Protein AF-A0A931E3X4-F1 (afdb_monomer_lite)

Foldseek 3Di:
DPPVVVVVVVVVVVVVVVVVVVVVVVVVVVVVVVVVVVVVVVVVVVVVVVVVVLVVVLVVLVVVLVVLLVVLVVQCPDPDLVSVLVSLVSLFQSLLCLQPDPRDDPVVNVVSNLVSLVVLLVSQQVLLVCPPPPVCVVSSLVSNVSSLCSLQCQLAPVNDDNRGRHCLAPERANDLHENSYEAEAPCGEGLYAYEHANYEYPYEYEHELYHEAEYEAQRYEYPDEYEAYDAPHEAEYEYAADHQYDPAYDHENYEYEYADAHEAEDDPDPPGHPLHYAHYNYFYWYQFWPDDPPDPQDDPDRGGVCSSVVHDPDPPDRTDGHHHHYHYPVPPPDDPDDGRDHDPD

pLDDT: mean 82.3, std 17.49, range [30.61, 98.69]

Radius of gyration: 34.98 Å; chains: 1; bounding box: 59×52×139 Å

Sequence (345 aa):
MALCATIAGAGFAFSTWQQRSHDNAVREQDKLRQEQAESRAREDREKQRDLDETRRLEQIERDEYWKRREQIYQLLGSENPGLRLGAVALLAELADSAAHSTHLNETEKQHLQRHIIDTLCLQVRHEGQAANASKNSNEHSKIQQLIIETILERANVNKMNNFLANWSHHKIDLSDSNIITSVYISDFTTLSLINFNGSHFFKPVTIHRSTIYRLLWQTATFDSFLTVGDFEHPTKFGTDGFPHRIDRANIHNTTIITSRAYAIYRSPSTNTAMSGLELKSCIFLEEDCKCPTSCYCKCKGDTCLCNIHLECKCEKQCFTYGEIDIEDDTSSPSSTKQNPTLDIL

Structure (mmCIF, N/CA/C/O backbone):
data_AF-A0A931E3X4-F1
#
_entry.id   AF-A0A931E3X4-F1
#
loop_
_atom_site.group_PDB
_atom_site.id
_atom_site.type_symbol
_atom_site.label_atom_id
_atom_site.label_alt_id
_atom_site.label_comp_id
_atom_site.label_asym_id
_atom_site.label_entity_id
_atom_site.label_seq_id
_atom_site.pdbx_PDB_ins_code
_atom_site.Cartn_x
_atom_site.Cartn_y
_atom_site.Cartn_z
_atom_site.occupancy
_atom_site.B_iso_or_equiv
_atom_site.auth_seq_id
_atom_site.auth_comp_id
_atom_site.auth_asym_id
_atom_site.auth_atom_id
_atom_site.pdbx_PDB_model_num
ATOM 1 N N . MET A 1 1 ? -27.133 -35.834 99.735 1.00 48.41 1 MET A N 1
ATOM 2 C CA . MET A 1 1 ? -27.899 -35.651 98.479 1.00 48.41 1 MET A CA 1
ATOM 3 C C . MET A 1 1 ? -27.994 -34.199 97.986 1.00 48.41 1 MET A C 1
ATOM 5 O O . MET A 1 1 ? -28.485 -34.006 96.887 1.00 48.41 1 MET A O 1
ATOM 9 N N . ALA A 1 2 ? -27.494 -33.182 98.707 1.00 48.94 2 ALA A N 1
ATOM 10 C CA . ALA A 1 2 ? -27.605 -31.780 98.267 1.00 48.94 2 ALA A CA 1
ATOM 11 C C . ALA A 1 2 ? -26.403 -31.248 97.450 1.00 48.94 2 ALA A C 1
ATOM 13 O O . ALA A 1 2 ? -26.571 -30.312 96.682 1.00 48.94 2 ALA A O 1
ATOM 14 N N . LEU A 1 3 ? -25.210 -31.854 97.556 1.00 40.44 3 LEU A N 1
ATOM 15 C CA . LEU A 1 3 ? -24.002 -31.380 96.851 1.00 40.44 3 LEU A CA 1
ATOM 16 C C . LEU A 1 3 ? -23.952 -31.770 95.358 1.00 40.44 3 LEU A C 1
ATOM 18 O O . LEU A 1 3 ? -23.343 -31.073 94.553 1.00 40.44 3 LEU A O 1
ATOM 22 N N . CYS A 1 4 ? -24.600 -32.874 94.970 1.00 44.66 4 CYS A N 1
ATOM 23 C CA . CYS A 1 4 ? -24.577 -33.371 93.588 1.00 44.66 4 CYS A CA 1
ATOM 24 C C . CYS A 1 4 ? -25.528 -32.601 92.654 1.00 44.66 4 CYS A C 1
ATOM 26 O O . CYS A 1 4 ? -25.293 -32.557 91.450 1.00 44.66 4 CYS A O 1
ATOM 28 N N . ALA A 1 5 ? -26.571 -31.964 93.195 1.00 47.72 5 ALA A N 1
ATOM 29 C CA . ALA A 1 5 ? -27.539 -31.200 92.406 1.00 47.72 5 ALA A CA 1
ATOM 30 C C . ALA A 1 5 ? -26.977 -29.841 91.940 1.00 47.72 5 ALA A C 1
ATOM 32 O O . ALA A 1 5 ? -27.271 -29.391 90.834 1.00 47.72 5 ALA A O 1
ATOM 33 N N . THR A 1 6 ? -26.111 -29.213 92.738 1.00 48.09 6 THR A N 1
ATOM 34 C CA . THR A 1 6 ? -25.492 -27.913 92.428 1.00 48.09 6 THR A CA 1
ATOM 35 C C . THR A 1 6 ? -24.357 -28.025 91.407 1.00 48.09 6 THR A C 1
ATOM 37 O O . THR A 1 6 ? -24.224 -27.161 90.544 1.00 48.09 6 THR A O 1
ATOM 40 N N . ILE A 1 7 ? -23.576 -29.113 91.448 1.00 49.97 7 ILE A N 1
ATOM 41 C CA . ILE A 1 7 ? -22.508 -29.384 90.465 1.00 49.97 7 ILE A CA 1
ATOM 42 C C . ILE A 1 7 ? -23.110 -29.715 89.088 1.00 49.97 7 ILE A C 1
ATOM 44 O O . ILE A 1 7 ? -22.603 -29.254 88.066 1.00 49.97 7 ILE A O 1
ATOM 48 N N . ALA A 1 8 ? -24.240 -30.431 89.052 1.00 51.41 8 ALA A N 1
ATOM 49 C CA . ALA A 1 8 ? -24.965 -30.701 87.813 1.00 51.41 8 ALA A CA 1
ATOM 50 C C . ALA A 1 8 ? -25.538 -29.415 87.181 1.00 51.41 8 ALA A C 1
ATOM 52 O O . ALA A 1 8 ? -25.362 -29.193 85.985 1.00 51.41 8 ALA A O 1
ATOM 53 N N . GLY A 1 9 ? -26.150 -28.523 87.974 1.00 48.12 9 GLY A N 1
ATOM 54 C CA . GLY A 1 9 ? -26.711 -27.253 87.483 1.00 48.12 9 GLY A CA 1
ATOM 55 C C . GLY A 1 9 ? -25.676 -26.292 86.876 1.00 48.12 9 GLY A C 1
ATOM 56 O O . GLY A 1 9 ? -25.951 -25.661 85.855 1.00 48.12 9 GLY A O 1
ATOM 57 N N . ALA A 1 10 ? -24.466 -26.227 87.443 1.00 52.03 10 ALA A N 1
ATOM 58 C CA . ALA A 1 10 ? -23.365 -25.429 86.894 1.00 52.03 10 ALA A CA 1
ATOM 59 C C . ALA A 1 10 ? -22.793 -26.019 85.587 1.00 52.03 10 ALA A C 1
ATOM 61 O O . ALA A 1 10 ? -22.477 -25.270 84.661 1.00 52.03 10 ALA A O 1
ATOM 62 N N . GLY A 1 11 ? -22.719 -27.352 85.474 1.00 56.16 11 GLY A N 1
ATOM 63 C CA . GLY A 1 11 ? -22.302 -28.043 84.247 1.00 56.16 11 GLY A CA 1
ATOM 64 C C . GLY A 1 11 ? -23.281 -27.851 83.082 1.00 56.16 11 GLY A C 1
ATOM 65 O O . GLY A 1 11 ? -22.855 -27.590 81.956 1.00 56.16 11 GLY A O 1
ATOM 66 N N . PHE A 1 12 ? -24.592 -27.879 83.352 1.00 58.72 12 PHE A N 1
ATOM 67 C CA . PHE A 1 12 ? -25.609 -27.584 82.336 1.00 58.72 12 PHE A CA 1
ATOM 68 C C . PHE A 1 12 ? -25.541 -26.123 81.863 1.00 58.72 12 PHE A C 1
ATOM 70 O O . PHE A 1 12 ? -25.534 -25.878 80.657 1.00 58.72 12 PHE A O 1
ATOM 77 N N . ALA A 1 13 ? -25.382 -25.153 82.770 1.00 61.62 13 ALA A N 1
ATOM 78 C CA . ALA A 1 13 ? -25.219 -23.747 82.391 1.00 61.62 13 ALA A CA 1
ATOM 79 C C . ALA A 1 13 ? -23.961 -23.509 81.526 1.00 61.62 13 ALA A C 1
ATOM 81 O O . ALA A 1 13 ? -24.040 -22.830 80.500 1.00 61.62 13 ALA A O 1
ATOM 82 N N . PHE A 1 14 ? -22.828 -24.131 81.868 1.00 66.06 14 PHE A N 1
ATOM 83 C CA . PHE A 1 14 ? -21.595 -24.039 81.078 1.00 66.06 14 PHE A CA 1
ATOM 84 C C . PHE A 1 14 ? -21.748 -24.656 79.678 1.00 66.06 14 PHE A C 1
ATOM 86 O O . PHE A 1 14 ? -21.361 -24.029 78.693 1.00 66.06 14 PHE A O 1
ATOM 93 N N . SER A 1 15 ? -22.393 -25.824 79.568 1.00 67.75 15 SER A N 1
ATOM 94 C CA . SER A 1 15 ? -22.659 -26.464 78.269 1.00 67.75 15 SER A CA 1
ATOM 95 C C . SER A 1 15 ? -23.543 -25.600 77.355 1.00 67.75 15 SER A C 1
ATOM 97 O O . SER A 1 15 ? -23.227 -25.417 76.181 1.00 67.75 15 SER A O 1
ATOM 99 N N . THR A 1 16 ? -24.585 -24.958 77.900 1.00 69.56 16 THR A N 1
ATOM 100 C CA . THR A 1 16 ? -25.441 -24.038 77.128 1.00 69.56 16 THR A CA 1
ATOM 101 C C . THR A 1 16 ? -24.721 -22.753 76.703 1.00 69.56 16 THR A C 1
ATOM 103 O O . THR A 1 16 ? -25.001 -22.216 75.629 1.00 69.56 16 THR A O 1
ATOM 106 N N . TRP A 1 17 ? -23.768 -22.262 77.504 1.00 77.69 17 TRP A N 1
ATOM 107 C CA . TRP A 1 17 ? -22.927 -21.116 77.146 1.00 77.69 17 TRP A CA 1
ATOM 108 C C . TRP A 1 17 ? -21.922 -21.468 76.043 1.00 77.69 17 TRP A C 1
ATOM 110 O O . TRP A 1 17 ? -21.792 -20.714 75.079 1.00 77.69 17 TRP A O 1
ATOM 120 N N . GLN A 1 18 ? -21.269 -22.631 76.132 1.00 74.00 18 GLN A N 1
ATOM 121 C CA . GLN A 1 18 ? -20.352 -23.128 75.101 1.00 74.00 18 GLN A CA 1
ATOM 122 C C . GLN A 1 18 ? -21.061 -23.283 73.750 1.00 74.00 18 GLN A C 1
ATOM 124 O O . GLN A 1 18 ? -20.526 -22.870 72.722 1.00 74.00 18 GLN A O 1
ATOM 129 N N . GLN A 1 19 ? -22.290 -23.802 73.765 1.00 75.62 19 GLN A N 1
ATOM 130 C CA . GLN A 1 19 ? -23.088 -23.982 72.558 1.00 75.62 19 GLN A CA 1
ATOM 131 C C . GLN A 1 19 ? -23.511 -22.640 71.943 1.00 75.62 19 GLN A C 1
ATOM 133 O O . GLN A 1 19 ? -23.304 -22.428 70.754 1.00 75.62 19 GLN A O 1
ATOM 138 N N . ARG A 1 20 ? -23.963 -21.669 72.754 1.00 78.62 20 ARG A N 1
ATOM 139 C CA . ARG A 1 20 ? -24.227 -20.296 72.275 1.00 78.62 20 ARG A CA 1
ATOM 140 C C . ARG A 1 20 ? -22.986 -19.595 71.726 1.00 78.62 20 ARG A C 1
ATOM 142 O O . ARG A 1 20 ? -23.105 -18.834 70.772 1.00 78.62 20 ARG A O 1
ATOM 149 N N . SER A 1 21 ? -21.822 -19.815 72.332 1.00 79.56 21 SER A N 1
ATOM 150 C CA . SER A 1 21 ? -20.555 -19.246 71.865 1.00 79.56 21 SER A CA 1
ATOM 151 C C . SER A 1 21 ? -20.183 -19.797 70.484 1.00 79.56 21 SER A C 1
ATOM 153 O O . SER A 1 21 ? -19.903 -19.029 69.565 1.00 79.56 21 SER A O 1
ATOM 155 N N . HIS A 1 22 ? -20.297 -21.116 70.301 1.00 81.62 22 HIS A N 1
ATOM 156 C CA . HIS A 1 22 ? -20.082 -21.770 69.012 1.00 81.62 22 HIS A CA 1
ATOM 157 C C . HIS A 1 22 ? -21.103 -21.311 67.953 1.00 81.62 22 HIS A C 1
ATOM 159 O O . HIS A 1 22 ? -20.719 -20.948 66.845 1.00 81.62 22 HIS A O 1
ATOM 165 N N . ASP A 1 23 ? -22.390 -21.233 68.303 1.00 83.19 23 ASP A N 1
ATOM 166 C CA . ASP A 1 23 ? -23.452 -20.755 67.404 1.00 83.19 23 ASP A CA 1
ATOM 167 C C . ASP A 1 23 ? -23.284 -19.274 67.019 1.00 83.19 23 ASP A C 1
ATOM 169 O O . ASP A 1 23 ? -23.697 -18.846 65.938 1.00 83.19 23 ASP A O 1
ATOM 173 N N . ASN A 1 24 ? -22.690 -18.458 67.894 1.00 85.00 24 ASN A N 1
ATOM 174 C CA . ASN A 1 24 ? -22.337 -17.075 67.577 1.00 85.00 24 ASN A CA 1
ATOM 175 C C . ASN A 1 24 ? -21.141 -17.008 66.619 1.00 85.00 24 ASN A C 1
ATOM 177 O O . ASN A 1 24 ? -21.214 -16.271 65.638 1.00 85.00 24 ASN A O 1
ATOM 181 N N . ALA A 1 25 ? -20.102 -17.818 66.844 1.00 83.75 25 ALA A N 1
ATOM 182 C CA . ALA A 1 25 ? -18.937 -17.891 65.961 1.00 83.75 25 ALA A CA 1
ATOM 183 C C . ALA A 1 25 ? -19.307 -18.372 64.544 1.00 83.75 25 ALA A C 1
ATOM 185 O O . ALA A 1 25 ? -18.867 -17.784 63.557 1.00 83.75 25 ALA A O 1
ATOM 186 N N . VAL A 1 26 ? -20.178 -19.384 64.429 1.00 88.25 26 VAL A N 1
ATOM 187 C CA . VAL A 1 26 ? -20.692 -19.860 63.131 1.00 88.25 26 VAL A CA 1
ATOM 188 C C . VAL A 1 26 ? -21.484 -18.760 62.419 1.00 88.25 26 VAL A C 1
ATOM 190 O O . VAL A 1 26 ? -21.253 -18.506 61.239 1.00 88.25 26 VAL A O 1
ATOM 193 N N . ARG A 1 27 ? -22.364 -18.040 63.131 1.00 87.75 27 ARG A N 1
ATOM 194 C CA . ARG A 1 27 ? -23.132 -16.927 62.546 1.00 87.75 27 ARG A CA 1
ATOM 195 C C . ARG A 1 27 ? -22.259 -15.766 62.078 1.00 87.75 27 ARG A C 1
ATOM 197 O O . ARG A 1 27 ? -22.577 -15.154 61.062 1.00 87.75 27 ARG A O 1
ATOM 204 N N . GLU A 1 28 ? -21.187 -15.438 62.794 1.00 88.12 28 GLU A N 1
ATOM 205 C CA . GLU A 1 28 ? -20.224 -14.422 62.348 1.00 88.12 28 GLU A CA 1
ATOM 206 C C . GLU A 1 28 ? -19.470 -14.872 61.095 1.00 88.12 28 GLU A C 1
ATOM 208 O O . GLU A 1 28 ? -19.331 -14.095 60.151 1.00 88.12 28 GLU A O 1
ATOM 213 N N . GLN A 1 29 ? -19.054 -16.138 61.039 1.00 90.44 29 GLN A N 1
ATOM 214 C CA . GLN A 1 29 ? -18.401 -16.701 59.860 1.00 90.44 29 GLN A CA 1
ATOM 215 C C . GLN A 1 29 ? -19.338 -16.747 58.641 1.00 90.44 29 GLN A C 1
ATOM 217 O O . GLN A 1 29 ? -18.900 -16.508 57.514 1.00 90.44 29 GLN A O 1
ATOM 222 N N . ASP A 1 30 ? -20.625 -17.025 58.847 1.00 90.88 30 ASP A N 1
ATOM 223 C CA . ASP A 1 30 ? -21.646 -16.979 57.796 1.00 90.88 30 ASP A CA 1
ATOM 224 C C . ASP A 1 30 ? -21.876 -15.557 57.284 1.00 90.88 30 ASP A C 1
ATOM 226 O O . ASP A 1 30 ? -21.890 -15.348 56.071 1.00 90.88 30 ASP A O 1
ATOM 230 N N . LYS A 1 31 ? -21.970 -14.567 58.183 1.00 92.00 31 LYS A N 1
ATOM 231 C CA . LYS A 1 31 ? -22.064 -13.149 57.803 1.00 92.00 31 LYS A CA 1
ATOM 232 C C . LYS A 1 31 ? -20.855 -12.698 56.990 1.00 92.00 31 LYS A C 1
ATOM 234 O O . LYS A 1 31 ? -21.033 -12.130 55.921 1.00 92.00 31 LYS A O 1
ATOM 239 N N . LEU A 1 32 ? -19.643 -13.019 57.445 1.00 92.88 32 LEU A N 1
ATOM 240 C CA . LEU A 1 32 ? -18.407 -12.709 56.721 1.00 92.88 32 LEU A CA 1
ATOM 241 C C . LEU A 1 32 ? -18.392 -13.340 55.325 1.00 92.88 32 LEU A C 1
ATOM 243 O O . LEU A 1 32 ? -18.031 -12.682 54.351 1.00 92.88 32 LEU A O 1
ATOM 247 N N . ARG A 1 33 ? -18.812 -14.605 55.200 1.00 92.88 33 ARG A N 1
ATOM 248 C CA . ARG A 1 33 ? -18.924 -15.268 53.892 1.00 92.88 33 ARG A CA 1
ATOM 249 C C . ARG A 1 33 ? -19.958 -14.597 52.996 1.00 92.88 33 ARG A C 1
ATOM 251 O O . ARG A 1 33 ? -19.710 -14.461 51.800 1.00 92.88 33 ARG A O 1
ATOM 258 N N . GLN A 1 34 ? -21.089 -14.179 53.554 1.00 93.06 34 GLN A N 1
ATOM 259 C CA . GLN A 1 34 ? -22.136 -13.491 52.811 1.00 93.06 34 GLN A CA 1
ATOM 260 C C . GLN A 1 34 ? -21.672 -12.109 52.331 1.00 93.06 34 GLN A C 1
ATOM 262 O O . GLN A 1 34 ? -21.813 -11.806 51.151 1.00 93.06 34 GLN A O 1
ATOM 267 N N . GLU A 1 35 ? -21.037 -11.315 53.192 1.00 93.44 35 GLU A N 1
ATOM 268 C CA . GLU A 1 35 ? -20.460 -10.014 52.832 1.00 93.44 35 GLU A CA 1
ATOM 269 C C . GLU A 1 35 ? -19.381 -10.153 51.750 1.00 93.44 35 GLU A C 1
ATOM 271 O O . GLU A 1 35 ? -19.371 -9.400 50.776 1.00 93.44 35 GLU A O 1
ATOM 276 N N . GLN A 1 36 ? -18.510 -11.162 51.858 1.00 93.44 36 GLN A N 1
ATOM 277 C CA . GLN A 1 36 ? -17.515 -11.462 50.825 1.00 93.44 36 GLN A CA 1
ATOM 278 C C . GLN A 1 36 ? -18.162 -11.877 49.500 1.00 93.44 36 GLN A C 1
ATOM 280 O O . GLN A 1 36 ? -17.711 -11.445 48.439 1.00 93.44 36 GLN A O 1
ATOM 285 N N . ALA A 1 37 ? -19.209 -12.704 49.536 1.00 93.75 37 ALA A N 1
ATOM 286 C CA . ALA A 1 37 ? -19.939 -13.111 48.340 1.00 93.75 37 ALA A CA 1
ATOM 287 C C . ALA A 1 37 ? -20.653 -11.920 47.682 1.00 93.75 37 ALA A C 1
ATOM 289 O O . ALA A 1 37 ? -20.617 -11.784 46.461 1.00 93.75 37 ALA A O 1
ATOM 290 N N . GLU A 1 38 ? -21.247 -11.026 48.474 1.00 94.44 38 GLU A N 1
ATOM 291 C CA . GLU A 1 38 ? -21.871 -9.796 47.985 1.00 94.44 38 GLU A CA 1
ATOM 292 C C . GLU A 1 38 ? -20.846 -8.823 47.395 1.00 94.44 38 GLU A C 1
ATOM 294 O O . GLU A 1 38 ? -21.115 -8.240 46.345 1.00 94.44 38 GLU A O 1
ATOM 299 N N . SER A 1 39 ? -19.672 -8.670 48.018 1.00 94.19 39 SER A N 1
ATOM 300 C CA . SER A 1 39 ? -18.575 -7.852 47.480 1.00 94.19 39 SER A CA 1
ATOM 301 C C . SER A 1 39 ? -18.104 -8.387 46.131 1.00 94.19 39 SER A C 1
ATOM 303 O O . SER A 1 39 ? -18.077 -7.642 45.155 1.00 94.19 39 SER A O 1
ATOM 305 N N . ARG A 1 40 ? -17.841 -9.699 46.036 1.00 94.12 40 ARG A N 1
ATOM 306 C CA . ARG A 1 40 ? -17.455 -10.350 44.772 1.00 94.12 40 ARG A CA 1
ATOM 307 C C . ARG A 1 40 ? -18.532 -10.188 43.703 1.00 94.12 40 ARG A C 1
ATOM 309 O O . ARG A 1 40 ? -18.228 -9.806 42.584 1.00 94.12 40 ARG A O 1
ATOM 316 N N . ALA A 1 41 ? -19.802 -10.380 44.060 1.00 94.88 41 ALA A N 1
ATOM 317 C CA . ALA A 1 41 ? -20.909 -10.191 43.129 1.00 94.88 41 ALA A CA 1
ATOM 318 C C . ALA A 1 41 ? -21.056 -8.734 42.654 1.00 94.88 41 ALA A C 1
ATOM 320 O O . ALA A 1 41 ? -21.556 -8.504 41.554 1.00 94.88 41 ALA A O 1
ATOM 321 N N . ARG A 1 42 ? -20.665 -7.738 43.461 1.00 94.00 42 ARG A N 1
ATOM 322 C CA . ARG A 1 42 ? -20.628 -6.327 43.038 1.00 94.00 42 ARG A CA 1
ATOM 323 C C . ARG A 1 42 ? -19.475 -6.073 42.075 1.00 94.00 42 ARG A C 1
ATOM 325 O O . ARG A 1 42 ? -19.729 -5.519 41.013 1.00 94.00 42 ARG A O 1
ATOM 332 N N . GLU A 1 43 ? -18.274 -6.537 42.408 1.00 95.19 43 GLU A N 1
ATOM 333 C CA . GLU A 1 43 ? -17.097 -6.433 41.536 1.00 95.19 43 GLU A CA 1
ATOM 334 C C . GLU A 1 43 ? -17.332 -7.114 40.182 1.00 95.19 43 GLU A C 1
ATOM 336 O O . GLU A 1 43 ? -17.018 -6.549 39.139 1.00 95.19 43 GLU A O 1
ATOM 341 N N . ASP A 1 44 ? -17.938 -8.303 40.173 1.00 95.06 44 ASP A N 1
ATOM 342 C CA . ASP A 1 44 ? -18.246 -9.025 38.937 1.00 95.06 44 ASP A CA 1
ATOM 343 C C . ASP A 1 44 ? -19.292 -8.284 38.090 1.00 95.06 44 ASP A C 1
ATOM 345 O O . ASP A 1 44 ? -19.185 -8.247 36.865 1.00 95.06 44 ASP A O 1
ATOM 349 N N . ARG A 1 45 ? -20.282 -7.632 38.719 1.00 94.75 45 ARG A N 1
ATOM 350 C CA . ARG A 1 45 ? -21.250 -6.780 38.004 1.00 94.75 45 ARG A CA 1
ATOM 351 C C . ARG A 1 45 ? -20.609 -5.518 37.442 1.00 94.75 45 ARG A C 1
ATOM 353 O O . ARG A 1 45 ? -21.045 -5.067 36.390 1.00 94.75 45 ARG A O 1
ATOM 360 N N . GLU A 1 46 ? -19.655 -4.925 38.149 1.00 94.50 46 GLU A N 1
ATOM 361 C CA . GLU A 1 46 ? -18.933 -3.735 37.693 1.00 94.50 46 GLU A CA 1
ATOM 362 C C . GLU A 1 46 ? -18.054 -4.078 36.491 1.00 94.50 46 GLU A C 1
ATOM 364 O O . GLU A 1 46 ? -18.255 -3.514 35.421 1.00 94.50 46 GLU A O 1
ATOM 369 N N . LYS A 1 47 ? -17.243 -5.139 36.594 1.00 94.88 47 LYS A N 1
ATOM 370 C CA . LYS A 1 47 ? -16.479 -5.682 35.459 1.00 94.88 47 LYS A CA 1
ATOM 371 C C . LYS A 1 47 ? -17.372 -5.995 34.263 1.00 94.88 47 LYS A C 1
ATOM 373 O O . LYS A 1 47 ? -17.007 -5.705 33.129 1.00 94.88 47 LYS A O 1
ATOM 378 N N . GLN A 1 48 ? -18.546 -6.584 34.501 1.00 94.44 48 GLN A N 1
ATOM 379 C CA . GLN A 1 48 ? -19.481 -6.883 33.420 1.00 94.44 48 GLN A CA 1
ATOM 380 C C . GLN A 1 48 ? -19.998 -5.610 32.739 1.00 94.44 48 GLN A C 1
ATOM 382 O O . GLN A 1 48 ? -20.104 -5.593 31.517 1.00 94.44 48 GLN A O 1
ATOM 387 N N . ARG A 1 49 ? -20.290 -4.545 33.496 1.00 93.88 49 ARG A N 1
ATOM 388 C CA . ARG A 1 49 ? -20.713 -3.257 32.922 1.00 93.88 49 ARG A CA 1
ATOM 389 C C . ARG A 1 49 ? -19.609 -2.620 32.094 1.00 93.88 49 ARG A C 1
ATOM 391 O O . ARG A 1 49 ? -19.895 -2.181 30.987 1.00 93.88 49 ARG A O 1
ATOM 398 N N . ASP A 1 50 ? -18.377 -2.631 32.589 1.00 93.50 50 ASP A N 1
ATOM 399 C CA . ASP A 1 50 ? -17.232 -2.057 31.876 1.00 93.50 50 ASP A CA 1
ATOM 400 C C . ASP A 1 50 ? -16.975 -2.800 30.554 1.00 93.50 50 ASP A C 1
ATOM 402 O O . ASP A 1 50 ? -16.732 -2.192 29.508 1.00 93.50 50 ASP A O 1
ATOM 406 N N . LEU A 1 51 ? -17.097 -4.133 30.568 1.00 93.31 51 LEU A N 1
ATOM 407 C CA . LEU A 1 51 ? -17.025 -4.961 29.362 1.00 93.31 51 LEU A CA 1
ATOM 408 C C . LEU A 1 51 ? -18.188 -4.693 28.396 1.00 93.31 51 LEU A C 1
ATOM 410 O O . LEU A 1 51 ? -17.987 -4.668 27.182 1.00 93.31 51 LEU A O 1
ATOM 414 N N . ASP A 1 52 ? -19.407 -4.511 28.903 1.00 94.00 52 ASP A N 1
ATOM 415 C CA . ASP A 1 52 ? -20.575 -4.182 28.080 1.00 94.00 52 ASP A CA 1
ATOM 416 C C . ASP A 1 52 ? -20.431 -2.797 27.431 1.00 94.00 52 ASP A C 1
ATOM 418 O O . ASP A 1 52 ? -20.760 -2.629 26.255 1.00 94.00 52 ASP A O 1
ATOM 422 N N . GLU A 1 53 ? -19.896 -1.818 28.163 1.00 93.19 53 GLU A N 1
ATOM 423 C CA . GLU A 1 53 ? -19.631 -0.470 27.661 1.00 93.19 53 GLU A CA 1
ATOM 424 C C . GLU A 1 53 ? -18.529 -0.468 26.597 1.00 93.19 53 GLU A C 1
ATOM 426 O O . GLU A 1 53 ? -18.718 0.110 25.526 1.00 93.19 53 GLU A O 1
ATOM 431 N N . THR A 1 54 ? -17.436 -1.201 26.830 1.00 90.88 54 THR A N 1
ATOM 432 C CA . THR A 1 54 ? -16.342 -1.360 25.857 1.00 90.88 54 THR A CA 1
ATOM 433 C C . THR A 1 54 ? -16.859 -1.957 24.548 1.00 90.88 54 THR A C 1
ATOM 435 O O . THR A 1 54 ? -16.675 -1.369 23.482 1.00 90.88 54 THR A O 1
ATOM 438 N N . ARG A 1 55 ? -17.627 -3.055 24.626 1.00 91.75 55 ARG A N 1
ATOM 439 C CA . ARG A 1 55 ? -18.235 -3.696 23.445 1.00 91.75 55 ARG A CA 1
ATOM 440 C C . ARG A 1 55 ? -19.199 -2.776 22.704 1.00 91.75 55 ARG A C 1
ATOM 442 O O . ARG A 1 55 ? -19.296 -2.827 21.478 1.00 91.75 55 ARG A O 1
ATOM 449 N N . ARG A 1 56 ? -19.933 -1.932 23.432 1.00 94.25 56 ARG A N 1
ATOM 450 C CA . ARG A 1 56 ? -20.839 -0.953 22.827 1.00 94.25 56 ARG A CA 1
ATOM 451 C C . ARG A 1 56 ? -20.067 0.116 22.054 1.00 94.25 56 ARG A C 1
ATOM 453 O O . ARG A 1 56 ? -20.481 0.447 20.945 1.00 94.25 56 ARG A O 1
ATOM 460 N N . LEU A 1 57 ? -18.980 0.649 22.613 1.00 93.06 57 LEU A N 1
ATOM 461 C CA . LEU A 1 57 ? -18.148 1.655 21.944 1.00 93.06 57 LEU A CA 1
ATOM 462 C C . LEU A 1 57 ? -17.463 1.078 20.699 1.00 93.06 57 LEU A C 1
ATOM 464 O O . LEU A 1 57 ? -17.534 1.691 19.637 1.00 93.06 57 LEU A O 1
ATOM 468 N N . GLU A 1 58 ? -16.922 -0.139 20.792 1.00 91.12 58 GLU A N 1
ATOM 469 C CA . GLU A 1 58 ? -16.382 -0.887 19.646 1.00 91.12 58 GLU A CA 1
ATOM 470 C C . GLU A 1 58 ? -17.407 -1.030 18.515 1.00 91.12 58 GLU A C 1
ATOM 472 O O . GLU A 1 58 ? -17.098 -0.859 17.335 1.00 91.12 58 GLU A O 1
ATOM 477 N N . GLN A 1 59 ? -18.658 -1.353 18.852 1.00 92.50 59 GLN A N 1
ATOM 478 C CA . GLN A 1 59 ? -19.709 -1.499 17.853 1.00 92.50 59 GLN A CA 1
ATOM 479 C C . GLN A 1 59 ? -20.088 -0.162 17.207 1.00 92.50 59 GLN A C 1
ATOM 481 O O . GLN A 1 59 ? -20.220 -0.108 15.987 1.00 92.50 59 GLN A O 1
ATOM 486 N N . ILE A 1 60 ? -20.198 0.911 17.994 1.00 93.25 60 ILE A N 1
ATOM 487 C CA . ILE A 1 60 ? -20.472 2.259 17.475 1.00 93.25 60 ILE A CA 1
ATOM 488 C C . ILE A 1 60 ? -19.371 2.696 16.505 1.00 93.25 60 ILE A C 1
ATOM 490 O O . ILE A 1 60 ? -19.677 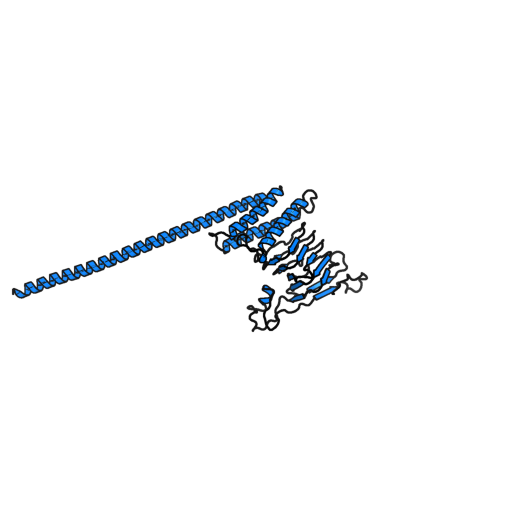3.170 15.414 1.00 93.25 60 ILE A O 1
ATOM 494 N N . GLU A 1 61 ? -18.101 2.510 16.866 1.00 92.50 61 GLU A N 1
ATOM 495 C CA . GLU A 1 61 ? -16.984 2.927 16.018 1.00 92.50 61 GLU A CA 1
ATOM 496 C C . GLU A 1 61 ? -16.935 2.138 14.704 1.00 92.50 61 GLU A C 1
ATOM 498 O O . GLU A 1 61 ? -16.732 2.721 13.636 1.00 92.50 61 GLU A O 1
ATOM 503 N N . ARG A 1 62 ? -17.206 0.826 14.746 1.00 90.56 62 ARG A N 1
ATOM 504 C CA . ARG A 1 62 ? -17.328 0.009 13.528 1.00 90.56 62 ARG A CA 1
ATOM 505 C C . ARG A 1 62 ? -18.483 0.470 12.645 1.00 90.56 62 ARG A C 1
ATOM 507 O O . ARG A 1 62 ? -18.298 0.606 11.435 1.00 90.56 62 ARG A O 1
ATOM 514 N N . ASP A 1 63 ? -19.650 0.730 13.224 1.00 94.31 63 ASP A N 1
ATOM 515 C CA . ASP A 1 63 ? -20.824 1.186 12.476 1.00 94.31 63 ASP A CA 1
ATOM 516 C C . ASP A 1 63 ? -20.577 2.564 11.835 1.00 94.31 63 ASP A C 1
ATOM 518 O O . ASP A 1 63 ? -20.909 2.783 10.665 1.00 94.31 63 ASP A O 1
ATOM 522 N N . GLU A 1 64 ? -19.931 3.485 12.559 1.00 93.94 64 GLU A N 1
ATOM 523 C CA . GLU A 1 64 ? -19.518 4.780 12.015 1.00 93.94 64 GLU A CA 1
ATOM 524 C C . GLU A 1 64 ? -18.502 4.638 10.882 1.00 93.94 64 GLU A C 1
ATOM 526 O O . GLU A 1 64 ? -18.654 5.291 9.844 1.00 93.94 64 GLU A O 1
ATOM 531 N N . TYR A 1 65 ? -17.498 3.774 11.051 1.00 94.56 65 TYR A N 1
ATOM 532 C CA . TYR A 1 65 ? -16.508 3.495 10.017 1.00 94.56 65 TYR A CA 1
ATOM 533 C C . TYR A 1 65 ? -17.188 3.019 8.728 1.00 94.56 65 TYR A C 1
ATOM 535 O O . TYR A 1 65 ? -16.979 3.609 7.664 1.00 94.56 65 TYR A O 1
ATOM 543 N N . TRP A 1 66 ? -18.045 1.992 8.811 1.00 93.31 66 TRP A N 1
ATOM 544 C CA . TRP A 1 66 ? -18.717 1.430 7.635 1.00 93.31 66 TRP A CA 1
ATOM 545 C C . TRP A 1 66 ? -19.631 2.450 6.957 1.00 93.31 66 TRP A C 1
ATOM 547 O O . TRP A 1 66 ? -19.669 2.517 5.728 1.00 93.31 66 TRP A O 1
ATOM 557 N N . LYS A 1 67 ? -20.313 3.296 7.737 1.00 96.12 67 LYS A N 1
ATOM 558 C CA . LYS A 1 67 ? -21.154 4.371 7.205 1.00 96.12 67 LYS A CA 1
ATOM 559 C C . LYS A 1 67 ? -20.341 5.424 6.448 1.00 96.12 67 LYS A C 1
ATOM 561 O O . LYS A 1 67 ? -20.728 5.803 5.343 1.00 96.12 67 LYS A O 1
ATOM 566 N N . ARG A 1 68 ? -19.218 5.890 7.012 1.00 96.75 68 ARG A N 1
ATOM 567 C CA . ARG A 1 68 ? -18.332 6.863 6.344 1.00 96.75 68 ARG A CA 1
ATOM 568 C C . ARG A 1 68 ? -17.736 6.270 5.075 1.00 96.75 68 ARG A C 1
ATOM 570 O O . ARG A 1 68 ? -17.780 6.903 4.027 1.00 96.75 68 ARG A O 1
ATOM 577 N N . ARG A 1 69 ? -17.251 5.033 5.146 1.00 95.56 69 ARG A N 1
ATOM 578 C CA . ARG A 1 69 ? -16.736 4.286 3.995 1.00 95.56 69 ARG A CA 1
ATOM 579 C C . ARG A 1 69 ? -17.763 4.194 2.870 1.00 95.56 69 ARG A C 1
ATOM 581 O O . ARG A 1 69 ? -17.431 4.484 1.729 1.00 95.56 69 ARG A O 1
ATOM 588 N N . GLU A 1 70 ? -19.003 3.827 3.188 1.00 95.50 70 GLU A N 1
ATOM 589 C CA . GLU A 1 70 ? -20.069 3.729 2.188 1.00 95.50 70 GLU A CA 1
ATOM 590 C C . GLU A 1 70 ? -20.356 5.084 1.532 1.00 95.50 70 GLU A C 1
ATOM 592 O O . GLU A 1 70 ? -20.446 5.176 0.312 1.00 95.50 70 GLU A O 1
ATOM 597 N N . GLN A 1 71 ? -20.405 6.165 2.315 1.00 96.75 71 GLN A N 1
ATOM 598 C CA . GLN A 1 71 ? -20.533 7.514 1.761 1.00 96.75 71 GLN A CA 1
ATOM 599 C C . GLN A 1 71 ? -19.376 7.850 0.807 1.00 96.75 71 GLN A C 1
ATOM 601 O O . GLN A 1 71 ? -19.604 8.387 -0.276 1.00 96.75 71 GLN A O 1
ATOM 606 N N . ILE A 1 72 ? -18.141 7.521 1.187 1.00 97.94 72 ILE A N 1
ATOM 607 C CA . ILE A 1 72 ? -16.951 7.766 0.368 1.00 97.94 72 ILE A CA 1
ATOM 608 C C . ILE A 1 72 ? -16.999 6.951 -0.932 1.00 97.94 72 ILE A C 1
ATOM 610 O O . ILE A 1 72 ? -16.645 7.464 -1.990 1.00 97.94 72 ILE A O 1
ATOM 614 N N . TYR A 1 73 ? -17.500 5.717 -0.890 1.00 95.38 73 TYR A N 1
ATOM 615 C CA . TYR A 1 73 ? -17.658 4.864 -2.071 1.00 95.38 73 TYR A CA 1
ATOM 616 C C . TYR A 1 73 ? -18.602 5.469 -3.107 1.00 95.38 73 TYR A C 1
ATOM 618 O O . TYR A 1 73 ? -18.295 5.468 -4.299 1.00 95.38 73 TYR A O 1
ATOM 626 N N . GLN A 1 74 ? -19.705 6.066 -2.656 1.00 96.06 74 GLN A N 1
ATOM 627 C CA . GLN A 1 74 ? -20.611 6.792 -3.547 1.00 96.06 74 GLN A CA 1
ATOM 628 C C . GLN A 1 74 ? -19.916 7.992 -4.212 1.00 96.06 74 GLN A C 1
ATOM 630 O O . GLN A 1 74 ? -20.153 8.275 -5.386 1.00 96.06 74 GLN A O 1
ATOM 635 N N . LEU A 1 75 ? -19.017 8.679 -3.496 1.00 97.62 75 LEU A N 1
ATOM 636 C CA . LEU A 1 75 ? -18.232 9.782 -4.059 1.00 97.62 75 LEU A CA 1
ATOM 637 C C . LEU A 1 75 ? -17.190 9.295 -5.078 1.00 97.62 75 LEU A C 1
ATOM 639 O O . LEU A 1 75 ? -17.026 9.939 -6.113 1.00 97.62 75 LEU A O 1
ATOM 643 N N . LEU A 1 76 ? -16.534 8.155 -4.830 1.00 96.06 76 LEU A N 1
ATOM 644 C CA . LEU A 1 76 ? -15.579 7.532 -5.762 1.00 96.06 76 LEU A CA 1
ATOM 645 C C . LEU A 1 76 ? -16.236 7.075 -7.069 1.00 96.06 76 LEU A C 1
ATOM 647 O O . LEU A 1 76 ? -15.602 7.135 -8.120 1.00 96.06 76 LEU A O 1
ATOM 651 N N . GLY A 1 77 ? -17.502 6.658 -7.018 1.00 92.00 77 GLY A N 1
ATOM 652 C CA . GLY A 1 77 ? -18.291 6.304 -8.201 1.00 92.00 77 GLY A CA 1
ATOM 653 C C . GLY A 1 77 ? -18.872 7.502 -8.959 1.00 92.00 77 GLY A C 1
ATOM 654 O O . GLY A 1 77 ? -19.500 7.320 -10.000 1.00 92.00 77 GLY A O 1
ATOM 655 N N . SER A 1 78 ? -18.699 8.731 -8.460 1.00 93.25 78 SER A N 1
ATOM 656 C CA . SER A 1 78 ? -19.247 9.925 -9.103 1.00 93.25 78 SER A CA 1
ATOM 657 C C . SER A 1 78 ? -18.555 10.221 -10.432 1.00 93.25 78 SER A C 1
ATOM 659 O O . SER A 1 78 ? -17.333 10.155 -10.527 1.00 93.25 78 SER A O 1
ATOM 661 N N . GLU A 1 79 ? -19.298 10.683 -11.440 1.00 90.50 79 GLU A N 1
ATOM 662 C CA . GLU A 1 79 ? -18.711 11.207 -12.682 1.00 90.50 79 GLU A CA 1
ATOM 663 C C . GLU A 1 79 ? -17.902 12.496 -12.456 1.00 90.50 79 GLU A C 1
ATOM 665 O O . GLU A 1 79 ? -17.015 12.820 -13.250 1.00 90.50 79 GLU A O 1
ATOM 670 N N . ASN A 1 80 ? -18.152 13.210 -11.351 1.00 91.94 80 ASN A N 1
ATOM 671 C CA . ASN A 1 80 ? -17.453 14.443 -11.016 1.00 91.94 80 ASN A CA 1
ATOM 672 C C . ASN A 1 80 ? -16.042 14.144 -10.461 1.00 91.94 80 ASN A C 1
ATOM 674 O O . ASN A 1 80 ? -15.927 13.642 -9.339 1.00 91.94 80 ASN A O 1
ATOM 678 N N . PRO A 1 81 ? -14.961 14.504 -11.182 1.00 92.12 81 PRO A N 1
ATOM 679 C CA . PRO A 1 81 ? -13.595 14.227 -10.740 1.00 92.12 81 PRO A CA 1
ATOM 680 C C . PRO A 1 81 ? -13.233 14.937 -9.431 1.00 92.12 81 PRO A C 1
ATOM 682 O O . PRO A 1 81 ? -12.467 14.394 -8.644 1.00 92.12 81 PRO A O 1
ATOM 685 N N . GLY A 1 82 ? -13.818 16.106 -9.146 1.00 92.88 82 GLY A N 1
ATOM 686 C CA . GLY A 1 82 ? -13.596 16.812 -7.883 1.00 92.88 82 GLY A CA 1
ATOM 687 C C . GLY A 1 82 ? -14.157 16.055 -6.676 1.00 92.88 82 GLY A C 1
ATOM 688 O O . GLY A 1 82 ? -13.529 16.037 -5.620 1.00 92.88 82 GLY A O 1
ATOM 689 N N . LEU A 1 83 ? -15.299 15.372 -6.839 1.00 96.38 83 LEU A N 1
ATOM 690 C CA . LEU A 1 83 ? -15.850 14.510 -5.788 1.00 96.38 83 LEU A CA 1
ATOM 691 C C . LEU A 1 83 ? -14.988 13.264 -5.585 1.00 96.38 83 LEU A C 1
ATOM 693 O O . LEU A 1 83 ? -14.708 12.917 -4.441 1.00 96.38 83 LEU A O 1
ATOM 697 N N . ARG A 1 84 ? -14.507 12.640 -6.669 1.00 95.88 84 ARG A N 1
ATOM 698 C CA . ARG A 1 84 ? -13.585 11.496 -6.577 1.00 95.88 84 ARG A CA 1
ATOM 699 C C . ARG A 1 84 ? -12.264 11.878 -5.910 1.00 95.88 84 ARG A C 1
ATOM 701 O O . ARG A 1 84 ? -11.798 11.160 -5.034 1.00 95.88 84 ARG A O 1
ATOM 708 N N . LEU A 1 85 ? -11.701 13.036 -6.255 1.00 95.25 85 LEU A N 1
ATOM 709 C CA . LEU A 1 85 ? -10.495 13.572 -5.620 1.00 95.25 85 LEU A CA 1
ATOM 710 C C . LEU A 1 85 ? -10.704 13.787 -4.111 1.00 95.25 85 LEU A C 1
ATOM 712 O O . LEU A 1 85 ? -9.897 13.330 -3.305 1.00 95.25 85 LEU A O 1
ATOM 716 N N . GLY A 1 86 ? -11.813 14.426 -3.720 1.00 96.31 86 GLY A N 1
ATOM 717 C CA . GLY A 1 86 ? -12.169 14.604 -2.309 1.00 96.31 86 GLY A CA 1
ATOM 718 C C . GLY A 1 86 ? -12.380 13.274 -1.580 1.00 96.31 86 GLY A C 1
ATOM 719 O O . GLY A 1 86 ? -11.983 13.125 -0.429 1.00 96.31 86 GLY A O 1
ATOM 720 N N . ALA A 1 87 ? -12.936 12.274 -2.263 1.00 98.12 87 ALA A N 1
ATOM 721 C CA . ALA A 1 87 ? -13.136 10.941 -1.710 1.00 98.12 87 ALA A CA 1
ATOM 722 C C . ALA A 1 87 ? -11.815 10.224 -1.380 1.00 98.12 87 ALA A C 1
ATOM 724 O O . ALA A 1 87 ? -11.744 9.522 -0.374 1.00 98.12 87 ALA A O 1
ATOM 725 N N . VAL A 1 88 ? -10.755 10.435 -2.171 1.00 98.06 88 VAL A N 1
ATOM 726 C CA . VAL A 1 88 ? -9.410 9.910 -1.871 1.00 98.06 88 VAL A CA 1
ATOM 727 C C . VAL A 1 88 ? -8.870 10.499 -0.566 1.00 98.06 88 VAL A C 1
ATOM 729 O O . VAL A 1 88 ? -8.377 9.752 0.277 1.00 98.06 88 VAL A O 1
ATOM 732 N N . ALA A 1 89 ? -9.026 11.811 -0.355 1.00 97.06 89 ALA A N 1
ATOM 733 C CA . ALA A 1 89 ? -8.639 12.454 0.902 1.00 97.06 89 ALA A CA 1
ATOM 734 C C . ALA A 1 89 ? -9.450 11.913 2.094 1.00 97.06 89 ALA A C 1
ATOM 736 O O . ALA A 1 89 ? -8.880 11.576 3.127 1.00 97.06 89 ALA A O 1
ATOM 737 N N . LEU A 1 90 ? -10.763 11.724 1.924 1.00 98.31 90 LEU A N 1
ATOM 738 C CA . LEU A 1 90 ? -11.616 11.143 2.965 1.00 98.31 90 LEU A CA 1
ATOM 739 C C . LEU A 1 90 ? -11.248 9.685 3.291 1.00 98.31 90 LEU A C 1
ATOM 741 O O . LEU A 1 90 ? -11.324 9.288 4.452 1.00 98.31 90 LEU A O 1
ATOM 745 N N . LEU A 1 91 ? -10.832 8.878 2.305 1.00 98.31 91 LEU A N 1
ATOM 746 C CA . LEU A 1 91 ? -10.293 7.535 2.567 1.00 98.31 91 LEU A CA 1
ATOM 747 C C . LEU A 1 91 ? -9.007 7.597 3.394 1.00 98.31 91 LEU A C 1
ATOM 749 O O . LEU A 1 91 ? -8.821 6.774 4.288 1.00 98.31 91 LEU A O 1
ATOM 753 N N . ALA A 1 92 ? -8.133 8.556 3.094 1.00 97.19 92 ALA A N 1
ATOM 754 C CA . ALA A 1 92 ? -6.885 8.759 3.813 1.00 97.19 92 ALA A CA 1
ATOM 755 C C . ALA A 1 92 ? -7.147 9.148 5.283 1.00 97.19 92 ALA A C 1
ATOM 757 O O . ALA A 1 92 ? -6.607 8.521 6.191 1.00 97.19 92 ALA A O 1
ATOM 758 N N . GLU A 1 93 ? -8.067 10.084 5.528 1.00 96.69 93 GLU A N 1
ATOM 759 C CA . GLU A 1 93 ? -8.507 10.463 6.880 1.00 96.69 93 GLU A CA 1
ATOM 760 C C . GLU A 1 93 ? -9.176 9.303 7.631 1.00 96.69 93 GLU A C 1
ATOM 762 O O . GLU A 1 93 ? -8.969 9.121 8.835 1.00 96.69 93 GLU A O 1
ATOM 767 N N . LEU A 1 94 ? -9.979 8.494 6.931 1.00 97.50 94 LEU A N 1
ATOM 768 C CA . LEU A 1 94 ? -10.620 7.312 7.506 1.00 97.50 94 LEU A CA 1
ATOM 769 C C . LEU A 1 94 ? -9.583 6.251 7.903 1.00 97.50 94 LEU A C 1
ATOM 771 O O . LEU A 1 94 ? -9.727 5.623 8.953 1.00 97.50 94 LEU A O 1
ATOM 775 N N . ALA A 1 95 ? -8.533 6.073 7.096 1.00 97.25 95 ALA A N 1
ATOM 776 C CA . ALA A 1 95 ? -7.417 5.187 7.411 1.00 97.25 95 ALA A CA 1
ATOM 777 C C . ALA A 1 95 ? -6.689 5.650 8.669 1.00 97.25 95 ALA A C 1
ATOM 779 O O . ALA A 1 95 ? -6.483 4.856 9.587 1.00 97.25 95 ALA A O 1
ATOM 780 N N . ASP A 1 96 ? -6.351 6.934 8.731 1.00 95.81 96 ASP A N 1
ATOM 781 C CA . ASP A 1 96 ? -5.636 7.512 9.863 1.00 95.81 96 ASP A CA 1
ATOM 782 C C . ASP A 1 96 ? -6.480 7.417 11.143 1.00 95.81 96 ASP A C 1
ATOM 784 O O . ASP A 1 96 ? -5.986 6.966 12.176 1.00 95.81 96 ASP A O 1
ATOM 788 N N . SER A 1 97 ? -7.779 7.717 11.065 1.00 94.69 97 SER A N 1
ATOM 789 C CA . SER A 1 97 ? -8.704 7.581 12.200 1.00 94.69 97 SER A CA 1
ATOM 790 C C . SER A 1 97 ? -8.766 6.140 12.718 1.00 94.69 97 SER A C 1
ATOM 792 O O . SER A 1 97 ? -8.625 5.905 13.916 1.00 94.69 97 SER A O 1
ATOM 794 N N . ALA A 1 98 ? -8.912 5.160 11.819 1.00 95.00 98 ALA A N 1
ATOM 795 C CA . ALA A 1 98 ? -8.978 3.749 12.195 1.00 95.00 98 ALA A CA 1
ATOM 796 C C . ALA A 1 98 ? -7.657 3.234 12.796 1.00 95.00 98 ALA A C 1
ATOM 798 O O . ALA A 1 98 ? -7.679 2.413 13.712 1.00 95.00 98 ALA A O 1
ATOM 799 N N . ALA A 1 99 ? -6.504 3.714 12.319 1.00 94.50 99 ALA A N 1
ATOM 800 C CA . ALA A 1 99 ? -5.198 3.331 12.860 1.00 94.50 99 ALA A CA 1
ATOM 801 C C . ALA A 1 99 ? -5.021 3.777 14.324 1.00 94.50 99 ALA A C 1
ATOM 803 O O . ALA A 1 99 ? -4.470 3.032 15.138 1.00 94.50 99 ALA A O 1
ATOM 804 N N . HIS A 1 100 ? -5.546 4.955 14.666 1.00 92.44 100 HIS A N 1
ATOM 805 C CA . HIS A 1 100 ? -5.429 5.559 15.997 1.00 92.44 100 HIS A CA 1
ATOM 806 C C . HIS A 1 100 ? -6.604 5.239 16.927 1.00 92.44 100 HIS A C 1
ATOM 808 O O . HIS A 1 100 ? -6.673 5.777 18.031 1.00 92.44 100 HIS A O 1
ATOM 814 N N . SER A 1 101 ? -7.508 4.347 16.513 1.00 92.19 101 SER A N 1
ATOM 815 C CA . SER A 1 101 ? -8.606 3.894 17.360 1.00 92.19 101 SER A CA 1
ATOM 816 C C . SER A 1 101 ? -8.103 3.296 18.678 1.00 92.19 101 SER A C 1
ATOM 818 O O . SER A 1 101 ? -7.179 2.472 18.705 1.00 92.19 101 SER A O 1
ATOM 820 N N . THR A 1 102 ? -8.747 3.692 19.774 1.00 91.75 102 THR A N 1
ATOM 821 C CA . THR A 1 102 ? -8.533 3.136 21.116 1.00 91.75 102 THR A CA 1
ATOM 822 C C . THR A 1 102 ? -9.479 1.987 21.447 1.00 91.75 102 THR A C 1
ATOM 824 O O . THR A 1 102 ? -9.270 1.326 22.461 1.00 91.75 102 THR A O 1
ATOM 827 N N . HIS A 1 103 ? -10.516 1.760 20.634 1.00 90.50 103 HIS A N 1
ATOM 828 C CA . HIS A 1 103 ? -11.520 0.725 20.889 1.00 90.50 103 HIS A CA 1
ATOM 829 C C . HIS A 1 103 ? -11.331 -0.493 19.983 1.00 90.50 103 HIS A C 1
ATOM 831 O O . HIS A 1 103 ? -11.550 -1.613 20.421 1.00 90.50 103 HIS A O 1
ATOM 837 N N . LEU A 1 104 ? -10.868 -0.307 18.745 1.00 91.31 104 LEU A N 1
ATOM 838 C CA . LEU A 1 104 ? -10.633 -1.418 17.826 1.00 91.31 104 LEU A CA 1
ATOM 839 C C . LEU A 1 104 ? -9.392 -2.225 18.216 1.00 91.31 104 LEU A C 1
ATOM 841 O O . LEU A 1 104 ? -8.343 -1.668 18.554 1.00 91.31 104 LEU A O 1
ATOM 845 N N . ASN A 1 105 ? -9.480 -3.548 18.083 1.00 91.88 105 ASN A N 1
ATOM 846 C CA . ASN A 1 105 ? -8.312 -4.406 18.256 1.00 91.88 105 ASN A CA 1
ATOM 847 C C . ASN A 1 105 ? -7.397 -4.374 17.016 1.00 91.88 105 ASN A C 1
ATOM 849 O O . ASN A 1 105 ? -7.803 -3.991 15.918 1.00 91.88 105 ASN A O 1
ATOM 853 N N . GLU A 1 106 ? -6.151 -4.826 17.167 1.00 92.69 106 GLU A N 1
ATOM 854 C CA . GLU A 1 106 ? -5.151 -4.768 16.089 1.00 92.69 106 GLU A CA 1
ATOM 855 C C . GLU A 1 106 ? -5.541 -5.559 14.833 1.00 92.69 106 GLU A C 1
ATOM 857 O O . GLU A 1 106 ? -5.228 -5.145 13.718 1.00 92.69 106 GLU A O 1
ATOM 862 N N . THR A 1 107 ? -6.267 -6.669 14.984 1.00 93.81 107 THR A N 1
ATOM 863 C CA . THR A 1 107 ? -6.720 -7.464 13.830 1.00 93.81 107 THR A CA 1
ATOM 864 C C . THR A 1 107 ? -7.790 -6.708 13.044 1.00 93.81 107 THR A C 1
ATOM 866 O O . THR A 1 107 ? -7.734 -6.639 11.818 1.00 93.81 107 THR A O 1
ATOM 869 N N . GLU A 1 108 ? -8.740 -6.080 13.738 1.00 93.06 108 GLU A N 1
ATOM 870 C CA . GLU A 1 108 ? -9.758 -5.233 13.118 1.00 93.06 108 GLU A CA 1
ATOM 871 C C . GLU A 1 108 ? -9.117 -4.043 12.409 1.00 93.06 108 GLU A C 1
ATOM 873 O O . GLU A 1 108 ? -9.394 -3.832 11.230 1.00 93.06 108 GLU A O 1
ATOM 878 N N . LYS A 1 109 ? -8.194 -3.328 13.065 1.00 94.94 109 LYS A N 1
ATOM 879 C CA . LYS A 1 109 ? -7.456 -2.226 12.434 1.00 94.94 109 LYS A CA 1
ATOM 880 C C . LYS A 1 109 ? -6.793 -2.673 11.136 1.00 94.94 109 LYS A C 1
ATOM 882 O O . LYS A 1 109 ? -6.994 -2.029 10.110 1.00 94.94 109 LYS A O 1
ATOM 887 N N . GLN A 1 110 ? -6.074 -3.797 11.145 1.00 94.81 110 GLN A N 1
ATOM 888 C CA . GLN A 1 110 ? -5.439 -4.350 9.943 1.00 94.81 110 GLN A CA 1
ATOM 889 C C . GLN A 1 110 ? -6.452 -4.654 8.831 1.00 94.81 110 GLN A C 1
ATOM 891 O O . GLN A 1 110 ? -6.210 -4.311 7.673 1.00 94.81 110 GLN A O 1
ATOM 896 N N . HIS A 1 111 ? -7.610 -5.238 9.157 1.00 94.44 111 HIS A N 1
ATOM 897 C CA . HIS A 1 111 ? -8.669 -5.479 8.173 1.00 94.44 111 HIS A CA 1
ATOM 898 C C . HIS A 1 111 ? -9.220 -4.181 7.569 1.00 94.44 111 HIS A C 1
ATOM 900 O O . HIS A 1 111 ? -9.409 -4.104 6.352 1.00 94.44 111 HIS A O 1
ATOM 906 N N . LEU A 1 112 ? -9.439 -3.150 8.390 1.00 96.12 112 LEU A N 1
ATOM 907 C CA . LEU A 1 112 ? -9.915 -1.847 7.922 1.00 96.12 112 LEU A CA 1
ATOM 908 C C . LEU A 1 112 ? -8.870 -1.143 7.042 1.00 96.12 112 LEU A C 1
ATOM 910 O O . LEU A 1 112 ? -9.218 -0.613 5.986 1.00 96.12 112 LEU A O 1
ATOM 914 N N . GLN A 1 113 ? -7.588 -1.191 7.422 1.00 97.00 113 GLN A N 1
ATOM 915 C CA . GLN A 1 113 ? -6.498 -0.662 6.595 1.00 97.00 113 GLN A CA 1
ATOM 916 C C . GLN A 1 113 ? -6.430 -1.383 5.251 1.00 97.00 113 GLN A C 1
ATOM 918 O O . GLN A 1 113 ? -6.392 -0.740 4.201 1.00 97.00 113 GLN A O 1
ATOM 923 N N . ARG A 1 114 ? -6.484 -2.721 5.267 1.00 97.00 114 ARG A N 1
ATOM 924 C CA . ARG A 1 114 ? -6.444 -3.533 4.050 1.00 97.00 114 ARG A CA 1
ATOM 925 C C . ARG A 1 114 ? -7.540 -3.133 3.071 1.00 97.00 114 ARG A C 1
ATOM 927 O O . ARG A 1 114 ? -7.263 -2.926 1.894 1.00 97.00 114 ARG A O 1
ATOM 934 N N . HIS A 1 115 ? -8.757 -2.976 3.574 1.00 95.94 115 HIS A N 1
ATOM 935 C CA . HIS A 1 115 ? -9.901 -2.587 2.769 1.00 95.94 115 HIS A CA 1
ATOM 936 C C . HIS A 1 115 ? -9.713 -1.210 2.104 1.00 95.94 115 HIS A C 1
ATOM 938 O O . HIS A 1 115 ? -10.044 -1.036 0.929 1.00 95.94 115 HIS A O 1
ATOM 944 N N . ILE A 1 116 ? -9.155 -0.226 2.818 1.00 98.38 116 ILE A N 1
ATOM 945 C CA . ILE A 1 116 ? -8.876 1.103 2.249 1.00 98.38 116 ILE A CA 1
ATOM 946 C C . ILE A 1 116 ? -7.798 1.019 1.166 1.00 98.38 116 ILE A C 1
ATOM 948 O O . ILE A 1 116 ? -7.993 1.562 0.079 1.00 98.38 116 ILE A O 1
ATOM 952 N N . ILE A 1 117 ? -6.706 0.294 1.420 1.00 98.56 117 ILE A N 1
ATOM 953 C CA . ILE A 1 117 ? -5.627 0.091 0.441 1.00 98.56 117 ILE A CA 1
ATOM 954 C C . ILE A 1 117 ? -6.170 -0.567 -0.831 1.00 98.56 117 ILE A C 1
ATOM 956 O O . ILE A 1 117 ? -5.901 -0.085 -1.932 1.00 98.56 117 ILE A O 1
ATOM 960 N N . ASP A 1 118 ? -6.968 -1.629 -0.690 1.00 98.25 118 ASP A N 1
ATOM 961 C CA . ASP A 1 118 ? -7.572 -2.337 -1.823 1.00 98.25 118 ASP A CA 1
ATOM 962 C C . ASP A 1 118 ? -8.514 -1.423 -2.620 1.00 98.25 118 ASP A C 1
ATOM 964 O O . ASP A 1 118 ? -8.494 -1.438 -3.852 1.00 98.25 118 ASP A O 1
ATOM 968 N N . THR A 1 119 ? -9.271 -0.562 -1.930 1.00 98.31 119 THR A N 1
ATOM 969 C CA . THR A 1 119 ? -10.129 0.446 -2.574 1.00 98.31 119 THR A CA 1
ATOM 970 C C . THR A 1 119 ? -9.305 1.438 -3.384 1.00 98.31 119 THR A C 1
ATOM 972 O O . THR A 1 119 ? -9.619 1.694 -4.543 1.00 98.31 119 THR A O 1
ATOM 975 N N . LEU A 1 120 ? -8.245 1.995 -2.796 1.00 98.69 120 LEU A N 1
ATOM 976 C CA . LEU A 1 120 ? -7.379 2.954 -3.476 1.00 98.69 120 LEU A CA 1
ATOM 977 C C . LEU A 1 120 ? -6.721 2.320 -4.707 1.00 98.69 120 LEU A C 1
ATOM 979 O O . LEU A 1 120 ? -6.742 2.907 -5.786 1.00 98.69 120 LEU A O 1
ATOM 983 N N . CYS A 1 121 ? -6.219 1.090 -4.586 1.00 98.56 121 CYS A N 1
ATOM 984 C CA . CYS A 1 121 ? -5.647 0.355 -5.713 1.00 98.56 121 CYS A CA 1
ATOM 985 C C . CYS A 1 121 ? -6.685 0.087 -6.819 1.00 98.56 121 CYS A C 1
ATOM 987 O O . CYS A 1 121 ? -6.385 0.217 -8.006 1.00 98.56 121 CYS A O 1
ATOM 989 N N . LEU A 1 122 ? -7.924 -0.262 -6.453 1.00 97.75 122 LEU A N 1
ATOM 990 C CA . LEU A 1 122 ? -9.024 -0.388 -7.410 1.00 97.75 122 LEU A CA 1
ATOM 991 C C . LEU A 1 122 ? -9.345 0.952 -8.086 1.00 97.75 122 LEU A C 1
ATOM 993 O O . LEU A 1 122 ? -9.584 0.984 -9.292 1.00 97.75 122 LEU A O 1
ATOM 997 N N . GLN A 1 123 ? -9.291 2.056 -7.342 1.00 97.44 123 GLN A N 1
ATOM 998 C CA . GLN A 1 123 ? -9.522 3.381 -7.900 1.00 97.44 123 GLN A CA 1
ATOM 999 C C . GLN A 1 123 ? -8.425 3.777 -8.896 1.00 97.44 123 GLN A C 1
ATOM 1001 O O . GLN A 1 123 ? -8.745 4.344 -9.936 1.00 97.44 123 GLN A O 1
ATOM 1006 N N . VAL A 1 124 ? -7.155 3.416 -8.661 1.00 97.62 124 VAL A N 1
ATOM 1007 C CA . VAL A 1 124 ? -6.088 3.615 -9.663 1.00 97.62 124 VAL A CA 1
ATOM 1008 C C . VAL A 1 124 ? -6.452 2.931 -10.980 1.00 97.62 124 VAL A C 1
ATOM 1010 O O . VAL A 1 124 ? -6.383 3.569 -12.033 1.00 97.62 124 VAL A O 1
ATOM 1013 N N . ARG A 1 125 ? -6.910 1.671 -10.931 1.00 96.12 125 ARG A N 1
ATOM 1014 C CA . ARG A 1 125 ? -7.388 0.944 -12.120 1.00 96.12 125 ARG A CA 1
ATOM 1015 C C . ARG A 1 125 ? -8.539 1.673 -12.806 1.00 96.12 125 ARG A C 1
ATOM 1017 O O . ARG A 1 125 ? -8.480 1.877 -14.015 1.00 96.12 125 ARG A O 1
ATOM 1024 N N . HIS A 1 126 ? -9.549 2.092 -12.043 1.00 94.38 126 HIS A N 1
ATOM 1025 C CA . HIS A 1 126 ? -10.711 2.816 -12.563 1.00 94.38 126 HIS A CA 1
ATOM 1026 C C . HIS A 1 126 ? -10.311 4.105 -13.294 1.00 94.38 126 HIS A C 1
ATOM 1028 O O . HIS A 1 126 ? -10.696 4.311 -14.443 1.00 94.38 126 HIS A O 1
ATOM 1034 N N . GLU A 1 127 ? -9.472 4.944 -12.682 1.00 94.50 127 GLU A N 1
ATOM 1035 C CA . GLU A 1 127 ? -9.025 6.188 -13.318 1.00 94.50 127 GLU A CA 1
ATOM 1036 C C . GLU A 1 127 ? -8.150 5.931 -14.564 1.00 94.50 127 GLU A C 1
ATOM 1038 O O . GLU A 1 127 ? -8.101 6.759 -15.471 1.00 94.50 127 GLU A O 1
ATOM 1043 N N . GLY A 1 128 ? -7.511 4.761 -14.663 1.00 92.12 128 GLY A N 1
ATOM 1044 C CA . GLY A 1 128 ? -6.712 4.352 -15.822 1.00 92.12 128 GLY A CA 1
ATOM 1045 C C . GLY A 1 128 ? -7.524 3.904 -17.044 1.00 92.12 128 GLY A C 1
ATOM 1046 O O . GLY A 1 128 ? -6.998 3.858 -18.157 1.00 92.12 128 GLY A O 1
ATOM 1047 N N . GLN A 1 129 ? -8.813 3.588 -16.882 1.00 87.38 129 GLN A N 1
ATOM 1048 C CA . GLN A 1 129 ? -9.672 3.131 -17.986 1.00 87.38 129 GLN A CA 1
ATOM 1049 C C . GLN A 1 129 ? -10.015 4.254 -18.981 1.00 87.38 129 GLN A C 1
ATOM 1051 O O . GLN A 1 129 ? -10.366 3.987 -20.130 1.00 87.38 129 GLN A O 1
ATOM 1056 N N . ALA A 1 130 ? -9.867 5.520 -18.581 1.00 67.25 130 ALA A N 1
ATOM 1057 C CA . ALA A 1 130 ? -10.234 6.689 -19.378 1.00 67.25 130 ALA A CA 1
ATOM 1058 C C . ALA A 1 130 ? -9.171 7.138 -20.404 1.00 67.25 130 ALA A C 1
ATOM 1060 O O . ALA A 1 130 ? -9.303 8.224 -20.975 1.00 67.25 130 ALA A O 1
ATOM 1061 N N . ALA A 1 131 ? -8.139 6.327 -20.677 1.00 54.81 131 ALA A N 1
ATOM 1062 C CA . ALA A 1 131 ? -7.011 6.678 -21.554 1.00 54.81 131 ALA A CA 1
ATOM 1063 C C . ALA A 1 131 ? -7.417 7.143 -22.975 1.00 54.81 131 ALA A C 1
ATOM 1065 O O . ALA A 1 131 ? -6.657 7.848 -23.634 1.00 54.81 131 ALA A O 1
ATOM 1066 N N . ASN A 1 132 ? -8.645 6.838 -23.417 1.00 51.28 132 ASN A N 1
ATOM 1067 C CA . ASN A 1 132 ? -9.168 7.203 -24.739 1.00 51.28 132 ASN A CA 1
ATOM 1068 C C . ASN A 1 132 ? -10.038 8.484 -24.757 1.00 51.28 132 ASN A C 1
ATOM 1070 O O . ASN A 1 132 ? -10.506 8.887 -25.822 1.00 51.28 132 ASN A O 1
ATOM 1074 N N . ALA A 1 133 ? -10.275 9.145 -23.615 1.00 52.97 133 ALA A N 1
ATOM 1075 C CA . ALA A 1 133 ? -11.141 10.325 -23.512 1.00 52.97 133 ALA A CA 1
ATOM 1076 C C . ALA A 1 133 ? -10.319 11.617 -23.336 1.00 52.97 133 ALA A C 1
ATOM 1078 O O . ALA A 1 133 ? -10.037 12.064 -22.221 1.00 52.97 133 ALA A O 1
ATOM 1079 N N . SER A 1 134 ? -9.962 12.261 -24.453 1.00 54.75 134 SER A N 1
ATOM 1080 C CA . SER A 1 134 ? -9.099 13.460 -24.490 1.00 54.75 134 SER A CA 1
ATOM 1081 C C . SER A 1 134 ? -9.588 14.646 -23.645 1.00 54.75 134 SER A C 1
ATOM 1083 O O . SER A 1 134 ? -8.797 15.526 -23.312 1.00 54.75 134 SER A O 1
ATOM 1085 N N . LYS A 1 135 ? -10.871 14.678 -23.260 1.00 58.66 135 LYS A N 1
ATOM 1086 C CA . LYS A 1 135 ? -11.463 15.780 -22.492 1.00 58.66 135 LYS A CA 1
ATOM 1087 C C . LYS A 1 135 ? -11.190 15.710 -20.980 1.00 58.66 135 LYS A C 1
ATOM 1089 O O . LYS A 1 135 ? -11.119 16.761 -20.356 1.00 58.66 135 LYS A O 1
ATOM 1094 N N . ASN A 1 136 ? -10.986 14.513 -20.413 1.00 61.97 136 ASN A N 1
ATOM 1095 C CA . ASN A 1 136 ? -10.842 14.313 -18.958 1.00 61.97 136 ASN A CA 1
ATOM 1096 C C . ASN A 1 136 ? -9.520 13.652 -18.537 1.00 61.97 136 ASN A C 1
ATOM 1098 O O . ASN A 1 136 ? -9.272 13.516 -17.341 1.00 61.97 136 ASN A O 1
ATOM 1102 N N . SER A 1 137 ? -8.663 13.257 -19.484 1.00 73.62 137 SER A N 1
ATOM 1103 C CA . SER A 1 137 ? -7.405 12.542 -19.209 1.00 73.62 137 SER A CA 1
ATOM 1104 C C . SER A 1 137 ? -6.535 13.210 -18.128 1.00 73.62 137 SER A C 1
ATOM 1106 O O . SER A 1 137 ? -5.978 12.511 -17.288 1.00 73.62 137 SER A O 1
ATOM 1108 N N . ASN A 1 138 ? -6.501 14.548 -18.084 1.00 83.56 138 ASN A N 1
ATOM 1109 C CA . ASN A 1 138 ? -5.754 15.304 -17.073 1.00 83.56 138 ASN A CA 1
ATOM 1110 C C . ASN A 1 138 ? -6.312 15.148 -15.645 1.00 83.56 138 ASN A C 1
ATOM 1112 O O . ASN A 1 138 ? -5.555 15.123 -14.681 1.00 83.56 138 ASN A O 1
ATOM 1116 N N . GLU A 1 139 ? -7.632 15.055 -15.479 1.00 90.69 139 GLU A N 1
ATOM 1117 C CA . GLU A 1 139 ? -8.232 14.883 -14.150 1.00 90.69 139 GLU A CA 1
ATOM 1118 C C . GLU A 1 139 ? -8.045 13.449 -13.650 1.00 90.69 139 GLU A C 1
ATOM 1120 O O . GLU A 1 139 ? -7.659 13.242 -12.503 1.00 90.69 139 GLU A O 1
ATOM 1125 N N . HIS A 1 140 ? -8.204 12.461 -14.533 1.00 92.88 140 HIS A N 1
ATOM 1126 C CA . HIS A 1 140 ? -7.912 11.064 -14.215 1.00 92.88 140 HIS A CA 1
ATOM 1127 C C . HIS A 1 140 ? -6.443 10.863 -13.803 1.00 92.88 140 HIS A C 1
ATOM 1129 O O . HIS A 1 140 ? -6.175 10.211 -12.794 1.00 92.88 140 HIS A O 1
ATOM 1135 N N . SER A 1 141 ? -5.485 11.473 -14.518 1.00 93.38 141 SER A N 1
ATOM 1136 C CA . SER A 1 141 ? -4.066 11.379 -14.151 1.00 93.38 141 SER A CA 1
ATOM 1137 C C . SER A 1 141 ? -3.770 12.034 -12.803 1.00 93.38 141 SER A C 1
ATOM 1139 O O . SER A 1 141 ? -3.025 11.465 -12.013 1.00 93.38 141 SER A O 1
ATOM 1141 N N . LYS A 1 142 ? -4.383 13.187 -12.496 1.00 95.12 142 LYS A N 1
ATOM 1142 C CA . LYS A 1 142 ? -4.231 13.843 -11.184 1.00 95.12 142 LYS A CA 1
ATOM 1143 C C . LYS A 1 142 ? -4.797 13.003 -10.043 1.00 95.12 142 LYS A C 1
ATOM 1145 O O . LYS A 1 142 ? -4.188 12.936 -8.982 1.00 95.12 142 LYS A O 1
ATOM 1150 N N . ILE A 1 143 ? -5.947 12.358 -10.247 1.00 96.50 143 ILE A N 1
ATOM 1151 C CA . ILE A 1 143 ? -6.535 11.482 -9.226 1.00 96.50 143 ILE A CA 1
ATOM 1152 C C . ILE A 1 143 ? -5.640 10.251 -9.020 1.00 96.50 143 ILE A C 1
ATOM 1154 O O . ILE A 1 143 ? -5.337 9.927 -7.875 1.00 96.50 143 ILE A O 1
ATOM 1158 N N . GLN A 1 144 ? -5.145 9.610 -10.091 1.00 96.94 144 GLN A N 1
ATOM 1159 C CA . GLN A 1 144 ? -4.157 8.526 -9.959 1.00 96.94 144 GLN A CA 1
ATOM 1160 C C . GLN A 1 144 ? -2.911 8.981 -9.200 1.00 96.94 144 GLN A C 1
ATOM 1162 O O . GLN A 1 144 ? -2.450 8.266 -8.314 1.00 96.94 144 GLN A O 1
ATOM 1167 N N . GLN A 1 145 ? -2.388 10.164 -9.532 1.00 97.50 145 GLN A N 1
ATOM 1168 C CA . GLN A 1 145 ? -1.223 10.735 -8.868 1.00 97.50 145 GLN A CA 1
ATOM 1169 C C . GLN A 1 145 ? -1.475 10.873 -7.366 1.00 97.50 145 GLN A C 1
ATOM 1171 O O . GLN A 1 145 ? -0.705 10.334 -6.577 1.00 97.50 145 GLN A O 1
ATOM 1176 N N . LEU A 1 146 ? -2.587 11.508 -6.979 1.00 98.00 146 LEU A N 1
ATOM 1177 C CA . LEU A 1 146 ? -2.945 11.694 -5.574 1.00 98.00 146 LEU A CA 1
ATOM 1178 C C . LEU A 1 146 ? -3.073 10.355 -4.840 1.00 98.00 146 LEU A C 1
ATOM 1180 O O . LEU A 1 146 ? -2.603 10.227 -3.711 1.00 98.00 146 LEU A O 1
ATOM 1184 N N . ILE A 1 147 ? -3.697 9.351 -5.460 1.00 98.56 147 ILE A N 1
ATOM 1185 C CA . ILE A 1 147 ? -3.847 8.028 -4.846 1.00 98.56 147 ILE A CA 1
ATOM 1186 C C . ILE A 1 147 ? -2.482 7.369 -4.628 1.00 98.56 147 ILE A C 1
ATOM 1188 O O . ILE A 1 147 ? -2.209 6.869 -3.537 1.00 98.56 147 ILE A O 1
ATOM 1192 N N . ILE A 1 148 ? -1.621 7.371 -5.649 1.00 98.44 148 ILE A N 1
ATOM 1193 C CA . ILE A 1 148 ? -0.290 6.763 -5.570 1.00 98.44 148 ILE A CA 1
ATOM 1194 C C . ILE A 1 148 ? 0.554 7.483 -4.514 1.00 98.44 148 ILE A C 1
ATOM 1196 O O . ILE A 1 148 ? 1.147 6.821 -3.669 1.00 98.44 148 ILE A O 1
ATOM 1200 N N . GLU A 1 149 ? 0.550 8.816 -4.485 1.00 97.50 149 GLU A N 1
ATOM 1201 C CA . GLU A 1 149 ? 1.241 9.609 -3.459 1.00 97.50 149 GLU A CA 1
ATOM 1202 C C . GLU A 1 149 ? 0.712 9.308 -2.047 1.00 97.50 149 GLU A C 1
ATOM 1204 O O . GLU A 1 149 ? 1.503 9.086 -1.131 1.00 97.50 149 GLU A O 1
ATOM 1209 N N . THR A 1 150 ? -0.612 9.200 -1.882 1.00 97.50 150 THR A N 1
ATOM 1210 C CA . THR A 1 150 ? -1.270 8.839 -0.610 1.00 97.50 150 THR A CA 1
ATOM 1211 C C . THR A 1 150 ? -0.806 7.472 -0.102 1.00 97.50 150 THR A C 1
ATOM 1213 O O . THR A 1 150 ? -0.553 7.306 1.096 1.00 97.50 150 THR A O 1
ATOM 1216 N N . ILE A 1 151 ? -0.687 6.494 -1.007 1.00 98.06 151 ILE A N 1
ATOM 1217 C CA . ILE A 1 151 ? -0.195 5.147 -0.703 1.00 98.06 151 ILE A CA 1
ATOM 1218 C C . ILE A 1 151 ? 1.289 5.176 -0.347 1.00 98.06 151 ILE A C 1
ATOM 1220 O O . ILE A 1 151 ? 1.677 4.622 0.681 1.00 98.06 151 ILE A O 1
ATOM 1224 N N . LEU A 1 152 ? 2.118 5.819 -1.172 1.00 96.62 152 LEU A N 1
ATOM 1225 C CA . LEU A 1 152 ? 3.565 5.877 -0.968 1.00 96.62 152 LEU A CA 1
ATOM 1226 C C . LEU A 1 152 ? 3.921 6.605 0.330 1.00 96.62 152 LEU A C 1
ATOM 1228 O O . LEU A 1 152 ? 4.828 6.182 1.039 1.00 96.62 152 LEU A O 1
ATOM 1232 N N . GLU A 1 153 ? 3.190 7.653 0.700 1.00 95.25 153 GLU A N 1
ATOM 1233 C CA . GLU A 1 153 ? 3.426 8.352 1.960 1.00 95.25 153 GLU A CA 1
ATOM 1234 C C . GLU A 1 153 ? 3.223 7.440 3.179 1.00 95.25 153 GLU A C 1
ATOM 1236 O O . GLU A 1 153 ? 4.086 7.393 4.054 1.00 95.25 153 GLU A O 1
ATOM 1241 N N . ARG A 1 154 ? 2.139 6.656 3.202 1.00 96.50 154 ARG A N 1
ATOM 1242 C CA . ARG A 1 154 ? 1.817 5.725 4.302 1.00 96.50 154 ARG A CA 1
ATOM 1243 C C . ARG A 1 154 ? 2.628 4.435 4.270 1.00 96.50 154 ARG A C 1
ATOM 1245 O O . ARG A 1 154 ? 2.791 3.778 5.295 1.00 96.50 154 ARG A O 1
ATOM 1252 N N . ALA A 1 155 ? 3.138 4.046 3.106 1.00 96.44 155 ALA A N 1
ATOM 1253 C CA . ALA A 1 155 ? 3.992 2.873 2.959 1.00 96.44 155 ALA A CA 1
ATOM 1254 C C . ALA A 1 155 ? 5.456 3.144 3.339 1.00 96.44 155 ALA A C 1
ATOM 1256 O O . ALA A 1 155 ? 6.210 2.191 3.553 1.00 96.44 155 ALA A O 1
ATOM 1257 N N . ASN A 1 156 ? 5.859 4.416 3.425 1.00 95.19 156 ASN A N 1
ATOM 1258 C CA . ASN A 1 156 ? 7.225 4.810 3.739 1.00 95.19 156 ASN A CA 1
ATOM 1259 C C . ASN A 1 156 ? 7.487 4.785 5.251 1.00 95.19 156 ASN A C 1
ATOM 1261 O O . ASN A 1 156 ? 6.989 5.626 5.997 1.00 95.19 156 ASN A O 1
ATOM 1265 N N . VAL A 1 157 ? 8.353 3.878 5.698 1.00 91.00 157 VAL A N 1
ATOM 1266 C CA . VAL A 1 157 ? 8.822 3.777 7.088 1.00 91.00 157 VAL A CA 1
ATOM 1267 C C . VAL A 1 157 ? 9.441 5.094 7.571 1.00 91.00 157 VAL A C 1
ATOM 1269 O O . VAL A 1 157 ? 9.269 5.459 8.730 1.00 91.00 157 VAL A O 1
ATOM 1272 N N . ASN A 1 158 ? 10.096 5.851 6.685 1.00 85.38 158 ASN A N 1
ATOM 1273 C CA . ASN A 1 158 ? 10.761 7.108 7.044 1.00 85.38 158 ASN A CA 1
ATOM 1274 C C . ASN A 1 158 ? 9.775 8.258 7.307 1.00 85.38 158 ASN A C 1
ATOM 1276 O O . ASN A 1 158 ? 10.149 9.257 7.917 1.00 85.38 158 ASN A O 1
ATOM 1280 N N . LYS A 1 159 ? 8.525 8.140 6.839 1.00 81.69 159 LYS A N 1
ATOM 1281 C CA . LYS A 1 159 ? 7.465 9.139 7.045 1.00 81.69 159 LYS A CA 1
ATOM 1282 C C . LYS A 1 159 ? 6.499 8.782 8.173 1.00 81.69 159 LYS A C 1
ATOM 1284 O O . LYS A 1 159 ? 5.523 9.498 8.386 1.00 81.69 159 LYS A O 1
ATOM 1289 N N . MET A 1 160 ? 6.781 7.713 8.914 1.00 71.81 160 MET A N 1
ATOM 1290 C CA . MET A 1 160 ? 5.968 7.303 10.054 1.00 71.81 160 MET A CA 1
ATOM 1291 C C . MET A 1 160 ? 6.014 8.381 11.141 1.00 71.81 160 MET A C 1
ATOM 1293 O O . MET A 1 160 ? 6.993 8.519 11.872 1.00 71.81 160 MET A O 1
ATOM 1297 N N . ASN A 1 161 ? 4.935 9.152 11.238 1.00 70.62 161 ASN A N 1
ATOM 1298 C CA . ASN A 1 161 ? 4.605 9.975 12.393 1.00 70.62 161 ASN A CA 1
ATOM 1299 C C . ASN A 1 161 ? 3.422 9.324 13.136 1.00 70.62 161 ASN A C 1
ATOM 1301 O O . ASN A 1 161 ? 2.749 8.453 12.590 1.00 70.62 161 ASN A O 1
ATOM 1305 N N . ASN A 1 162 ? 3.136 9.752 14.368 1.00 69.19 162 ASN A N 1
ATOM 1306 C CA . ASN A 1 162 ? 2.016 9.220 15.167 1.00 69.19 162 ASN A CA 1
ATOM 1307 C C . ASN A 1 162 ? 0.624 9.671 14.663 1.00 69.19 162 ASN A C 1
ATOM 1309 O O . ASN A 1 162 ? -0.302 9.746 15.464 1.00 69.19 162 ASN A O 1
ATOM 1313 N N . PHE A 1 163 ? 0.487 10.074 13.396 1.00 85.00 163 PHE A N 1
ATOM 1314 C CA . PHE A 1 163 ? -0.767 10.595 12.844 1.00 85.00 163 PHE A CA 1
ATOM 1315 C C . PHE A 1 163 ? -1.222 9.854 11.588 1.00 85.00 163 PHE A C 1
ATOM 1317 O O . PHE A 1 163 ? -2.423 9.763 11.353 1.00 85.00 163 PHE A O 1
ATOM 1324 N N . LEU A 1 164 ? -0.300 9.302 10.797 1.00 93.19 164 LEU A N 1
ATOM 1325 C CA . LEU A 1 164 ? -0.634 8.569 9.578 1.00 93.19 164 LEU A CA 1
ATOM 1326 C C . LEU A 1 164 ? -0.784 7.068 9.837 1.00 93.19 164 LEU A C 1
ATOM 1328 O O . LEU A 1 164 ? -0.041 6.473 10.618 1.00 93.19 164 LEU A O 1
ATOM 1332 N N . ALA A 1 165 ? -1.720 6.434 9.135 1.00 94.62 165 ALA A N 1
ATOM 1333 C CA . ALA A 1 165 ? -1.829 4.984 9.124 1.00 94.62 165 ALA A CA 1
ATOM 1334 C C . ALA A 1 165 ? -0.561 4.333 8.546 1.00 94.62 165 ALA A C 1
ATOM 1336 O O . ALA A 1 165 ? -0.058 4.730 7.495 1.00 94.62 165 ALA A O 1
ATOM 1337 N N . ASN A 1 166 ? -0.064 3.291 9.216 1.00 94.88 166 ASN A N 1
ATOM 1338 C CA . ASN A 1 166 ? 1.145 2.587 8.802 1.00 94.88 166 ASN A CA 1
ATOM 1339 C C . ASN A 1 166 ? 0.832 1.481 7.779 1.00 94.88 166 ASN A C 1
ATOM 1341 O O . ASN A 1 166 ? 0.275 0.432 8.120 1.00 94.88 166 ASN A O 1
ATOM 1345 N N . TRP A 1 167 ? 1.247 1.684 6.526 1.00 96.88 167 TRP A N 1
ATOM 1346 C CA . TRP A 1 167 ? 1.086 0.716 5.436 1.00 96.88 167 TRP A CA 1
ATOM 1347 C C . TRP A 1 167 ? 2.390 0.043 5.008 1.00 96.88 167 TRP A C 1
ATOM 1349 O O . TRP A 1 167 ? 2.397 -0.655 3.997 1.00 96.88 167 TRP A O 1
ATOM 1359 N N . SER A 1 168 ? 3.479 0.188 5.769 1.00 94.75 168 SER A N 1
ATOM 1360 C CA . SER A 1 168 ? 4.807 -0.308 5.376 1.00 94.75 168 SER A CA 1
ATOM 1361 C C . SER A 1 168 ? 4.955 -1.827 5.358 1.00 94.75 168 SER A C 1
ATOM 1363 O O . SER A 1 168 ? 5.989 -2.309 4.917 1.00 94.75 168 SER A O 1
ATOM 1365 N N . HIS A 1 169 ? 3.950 -2.573 5.819 1.00 94.06 169 HIS A N 1
ATOM 1366 C CA . HIS A 1 169 ? 3.880 -4.036 5.732 1.00 94.06 169 HIS A CA 1
ATOM 1367 C C . HIS A 1 169 ? 2.697 -4.537 4.891 1.00 94.06 169 HIS A C 1
ATOM 1369 O O . HIS A 1 169 ? 2.508 -5.744 4.728 1.00 94.06 169 HIS A O 1
ATOM 1375 N N . HIS A 1 170 ? 1.858 -3.634 4.384 1.00 96.12 170 HIS A N 1
ATOM 1376 C CA . HIS A 1 170 ? 0.666 -4.011 3.641 1.00 96.12 170 HIS A CA 1
ATOM 1377 C C . HIS A 1 170 ? 0.988 -4.161 2.153 1.00 96.12 170 HIS A C 1
ATOM 1379 O O . HIS A 1 170 ? 1.567 -3.270 1.539 1.00 96.12 170 HIS A O 1
ATOM 1385 N N . LYS A 1 171 ? 0.554 -5.269 1.540 1.00 96.94 171 LYS A N 1
ATOM 1386 C CA . LYS A 1 171 ? 0.670 -5.465 0.085 1.00 96.94 171 LYS A CA 1
ATOM 1387 C C . LYS A 1 171 ? -0.049 -4.333 -0.665 1.00 96.94 171 LYS A C 1
ATOM 1389 O O . LYS A 1 171 ? -1.247 -4.142 -0.467 1.00 96.94 171 LYS A O 1
ATOM 1394 N N . ILE A 1 172 ? 0.645 -3.668 -1.578 1.00 98.44 172 ILE A N 1
ATOM 1395 C CA . ILE A 1 172 ? 0.104 -2.636 -2.470 1.00 98.44 172 ILE A CA 1
ATOM 1396 C C . ILE A 1 172 ? -0.077 -3.271 -3.846 1.00 98.44 172 ILE A C 1
ATOM 1398 O O . ILE A 1 172 ? 0.901 -3.662 -4.482 1.00 98.44 172 ILE A O 1
ATOM 1402 N N . ASP A 1 173 ? -1.325 -3.432 -4.286 1.00 98.44 173 ASP A N 1
ATOM 1403 C CA . ASP A 1 173 ? -1.647 -4.216 -5.481 1.00 98.44 173 ASP A CA 1
ATOM 1404 C C . ASP A 1 173 ? -2.146 -3.358 -6.646 1.00 98.44 173 ASP A C 1
ATOM 1406 O O . ASP A 1 173 ? -3.349 -3.265 -6.906 1.00 98.44 173 ASP A O 1
ATOM 1410 N N . LEU A 1 174 ? -1.192 -2.755 -7.353 1.00 98.19 174 LEU A N 1
ATOM 1411 C CA . LEU A 1 174 ? -1.386 -1.895 -8.522 1.00 98.19 174 LEU A CA 1
ATOM 1412 C C . LEU A 1 174 ? -1.222 -2.671 -9.840 1.00 98.19 174 LEU A C 1
ATOM 1414 O O . LEU A 1 174 ? -0.872 -2.081 -10.860 1.00 98.19 174 LEU A O 1
ATOM 1418 N N . SER A 1 175 ? -1.444 -3.987 -9.809 1.00 97.88 175 SER A N 1
ATOM 1419 C CA . SER A 1 175 ? -1.436 -4.861 -10.985 1.00 97.88 175 SER A CA 1
ATOM 1420 C C . SER A 1 175 ? -2.567 -4.542 -11.963 1.00 97.88 175 SER A C 1
ATOM 1422 O O . SER A 1 175 ? -3.556 -3.895 -11.593 1.00 97.88 175 SER A O 1
ATOM 1424 N N . ASP A 1 176 ? -2.420 -4.987 -13.211 1.00 97.25 176 ASP A N 1
ATOM 1425 C CA . ASP A 1 176 ? -3.423 -4.868 -14.280 1.00 97.25 176 ASP A CA 1
ATOM 1426 C C . ASP A 1 176 ? -3.983 -3.438 -14.429 1.00 97.25 176 ASP A C 1
ATOM 1428 O O . ASP A 1 176 ? -5.184 -3.215 -14.607 1.00 97.25 176 ASP A O 1
ATOM 1432 N N . SER A 1 177 ? -3.108 -2.442 -14.272 1.00 96.69 177 SER A N 1
ATOM 1433 C CA . SER A 1 177 ? -3.466 -1.023 -14.232 1.00 96.69 177 SER A CA 1
ATOM 1434 C C . SER A 1 177 ? -2.874 -0.253 -15.407 1.00 96.69 177 SER A C 1
ATOM 1436 O O . SER A 1 177 ? -1.690 -0.368 -15.705 1.00 96.69 177 SER A O 1
ATOM 1438 N N . ASN A 1 178 ? -3.674 0.624 -16.012 1.00 95.94 178 ASN A N 1
ATOM 1439 C CA . ASN A 1 178 ? -3.188 1.645 -16.940 1.00 95.94 178 ASN A CA 1
ATOM 1440 C C . ASN A 1 178 ? -2.749 2.879 -16.144 1.00 95.94 178 ASN A C 1
ATOM 1442 O O . ASN A 1 178 ? -3.591 3.633 -15.654 1.00 95.94 178 ASN A O 1
ATOM 1446 N N . ILE A 1 179 ? -1.446 3.092 -15.997 1.00 96.00 179 ILE A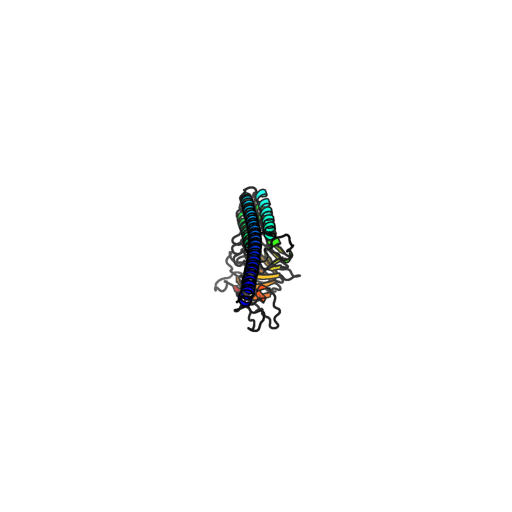 N 1
ATOM 1447 C CA . ILE A 1 179 ? -0.875 4.193 -15.220 1.00 96.00 179 ILE A CA 1
ATOM 1448 C C . ILE A 1 179 ? -0.572 5.366 -16.156 1.00 96.00 179 ILE A C 1
ATOM 1450 O O . ILE A 1 179 ? 0.402 5.365 -16.913 1.00 96.00 179 ILE A O 1
ATOM 1454 N N . ILE A 1 180 ? -1.441 6.376 -16.110 1.00 95.00 180 ILE A N 1
ATOM 1455 C CA . ILE A 1 180 ? -1.422 7.552 -16.996 1.00 95.00 180 ILE A CA 1
ATOM 1456 C C . ILE A 1 180 ? -0.792 8.790 -16.341 1.00 95.00 180 ILE A C 1
ATOM 1458 O O . ILE A 1 180 ? -0.794 9.876 -16.925 1.00 95.00 180 ILE A O 1
ATOM 1462 N N . THR A 1 181 ? -0.232 8.629 -15.143 1.00 95.06 181 THR A N 1
ATOM 1463 C CA . THR A 1 181 ? 0.544 9.637 -14.414 1.00 95.06 181 THR A CA 1
ATOM 1464 C C . THR A 1 181 ? 1.991 9.191 -14.241 1.00 95.06 181 THR A C 1
ATOM 1466 O O . THR A 1 181 ? 2.274 7.995 -14.220 1.00 95.06 181 THR A O 1
ATOM 1469 N N . SER A 1 182 ? 2.912 10.144 -14.093 1.00 96.62 182 SER A N 1
ATOM 1470 C CA . SER A 1 182 ? 4.278 9.825 -13.679 1.00 96.62 182 SER A CA 1
ATOM 1471 C C . SER A 1 182 ? 4.276 9.237 -12.267 1.00 96.62 182 SER A C 1
ATOM 1473 O O . SER A 1 182 ? 3.520 9.697 -11.408 1.00 96.62 182 SER A O 1
ATOM 1475 N N . VAL A 1 183 ? 5.139 8.251 -12.022 1.00 97.75 183 VAL A N 1
ATOM 1476 C CA . VAL A 1 183 ? 5.318 7.639 -10.697 1.00 97.75 183 VAL A CA 1
ATOM 1477 C C . VAL A 1 183 ? 6.708 7.971 -10.184 1.00 97.75 183 VAL A C 1
ATOM 1479 O O . VAL A 1 183 ? 7.705 7.709 -10.854 1.00 97.75 183 VAL A O 1
ATOM 1482 N N . TYR A 1 184 ? 6.771 8.555 -8.991 1.00 96.75 184 TYR A N 1
ATOM 1483 C CA . TYR A 1 184 ? 8.014 8.996 -8.372 1.00 96.75 184 TYR A CA 1
ATOM 1484 C C . TYR A 1 184 ? 8.150 8.387 -6.976 1.00 96.75 184 TYR A C 1
ATOM 1486 O O . TYR A 1 184 ? 7.370 8.691 -6.076 1.00 96.75 184 TYR A O 1
ATOM 1494 N N . ILE A 1 185 ? 9.134 7.504 -6.813 1.00 96.56 185 ILE A N 1
ATOM 1495 C CA . ILE A 1 185 ? 9.453 6.807 -5.567 1.00 96.56 185 ILE A CA 1
ATOM 1496 C C . ILE A 1 185 ? 10.861 7.243 -5.149 1.00 96.56 185 ILE A C 1
ATOM 1498 O O . ILE A 1 185 ? 11.856 6.776 -5.697 1.00 96.56 185 ILE A O 1
ATOM 1502 N N . SER A 1 186 ? 10.943 8.173 -4.202 1.00 93.81 186 SER A N 1
ATOM 1503 C CA . SER A 1 186 ? 12.208 8.738 -3.721 1.00 93.81 186 SER A CA 1
ATOM 1504 C C . SER A 1 186 ? 12.298 8.720 -2.210 1.00 93.81 186 SER A C 1
ATOM 1506 O O . SER A 1 186 ? 11.291 8.993 -1.550 1.00 93.81 186 SER A O 1
ATOM 1508 N N . ASP A 1 187 ? 13.500 8.510 -1.671 1.00 94.00 187 ASP A N 1
ATOM 1509 C CA . ASP A 1 187 ? 13.746 8.548 -0.221 1.00 94.00 187 ASP A CA 1
ATOM 1510 C C . ASP A 1 187 ? 12.757 7.631 0.534 1.00 94.00 187 ASP A C 1
ATOM 1512 O O . ASP A 1 187 ? 12.183 7.964 1.582 1.00 94.00 187 ASP A O 1
ATOM 1516 N N . PHE A 1 188 ? 12.495 6.470 -0.073 1.00 94.00 188 PHE A N 1
ATOM 1517 C CA . PHE A 1 188 ? 11.375 5.600 0.247 1.00 94.00 188 PHE A CA 1
ATOM 1518 C C . PHE A 1 188 ? 11.865 4.253 0.769 1.00 94.00 188 PHE A C 1
ATOM 1520 O O . PHE A 1 188 ? 12.483 3.476 0.043 1.00 94.00 188 PHE A O 1
ATOM 1527 N N . THR A 1 189 ? 11.548 3.957 2.027 1.00 95.00 189 THR A N 1
ATOM 1528 C CA . THR A 1 189 ? 11.845 2.665 2.652 1.00 95.00 189 THR A CA 1
ATOM 1529 C C . THR A 1 189 ? 10.541 1.959 2.980 1.00 95.00 189 THR A C 1
ATOM 1531 O O . THR A 1 189 ? 9.723 2.505 3.715 1.00 95.00 189 THR A O 1
ATOM 1534 N N . THR A 1 190 ? 10.332 0.738 2.491 1.00 94.62 190 THR A N 1
ATOM 1535 C CA . THR A 1 190 ? 9.131 -0.045 2.806 1.00 94.62 190 THR A CA 1
ATOM 1536 C C . THR A 1 190 ? 9.424 -1.534 2.951 1.00 94.62 190 THR A C 1
ATOM 1538 O O . THR A 1 190 ? 10.274 -2.087 2.251 1.00 94.62 190 THR A O 1
ATOM 1541 N N . LEU A 1 191 ? 8.675 -2.190 3.839 1.00 93.50 191 LEU A N 1
ATOM 1542 C CA . LEU A 1 191 ? 8.647 -3.648 3.989 1.00 93.50 191 LEU A CA 1
ATOM 1543 C C . LEU A 1 191 ? 7.479 -4.277 3.202 1.00 93.50 191 LEU A C 1
ATOM 1545 O O . LEU A 1 191 ? 7.233 -5.479 3.290 1.00 93.50 191 LEU A O 1
ATOM 1549 N N . SER A 1 192 ? 6.772 -3.467 2.410 1.00 92.69 192 SER A N 1
ATOM 1550 C CA . SER A 1 192 ? 5.634 -3.881 1.605 1.00 92.69 192 SER A CA 1
ATOM 1551 C C . SER A 1 192 ? 6.053 -4.512 0.285 1.00 92.69 192 SER A C 1
ATOM 1553 O O . SER A 1 192 ? 7.072 -4.171 -0.318 1.00 92.69 192 SER A O 1
ATOM 1555 N N . LEU A 1 193 ? 5.190 -5.403 -0.199 1.00 95.38 193 LEU A N 1
ATOM 1556 C CA . LEU A 1 193 ? 5.200 -5.864 -1.581 1.00 95.38 193 LEU A CA 1
ATOM 1557 C C . LEU A 1 193 ? 4.395 -4.881 -2.434 1.00 95.38 193 LEU A C 1
ATOM 1559 O O . LEU A 1 193 ? 3.201 -4.701 -2.188 1.00 95.38 193 LEU A O 1
ATOM 1563 N N . ILE A 1 194 ? 5.034 -4.282 -3.437 1.00 98.06 194 ILE A N 1
ATOM 1564 C CA . ILE A 1 194 ? 4.398 -3.448 -4.461 1.00 98.06 194 ILE A CA 1
ATOM 1565 C C . ILE A 1 194 ? 4.265 -4.279 -5.736 1.00 98.06 194 ILE A C 1
ATOM 1567 O O . ILE A 1 194 ? 5.256 -4.786 -6.260 1.00 98.06 194 ILE A O 1
ATOM 1571 N N . ASN A 1 195 ? 3.036 -4.457 -6.211 1.00 98.50 195 ASN A N 1
ATOM 1572 C CA . ASN A 1 195 ? 2.738 -5.254 -7.393 1.00 98.50 195 ASN A CA 1
ATOM 1573 C C . ASN A 1 195 ? 2.330 -4.361 -8.567 1.00 98.50 195 ASN A C 1
ATOM 1575 O O . ASN A 1 195 ? 1.306 -3.692 -8.497 1.00 98.50 195 ASN A O 1
ATOM 1579 N N . PHE A 1 196 ? 3.116 -4.394 -9.637 1.00 98.19 196 PHE A N 1
ATOM 1580 C CA . PHE A 1 196 ? 2.893 -3.750 -10.931 1.00 98.19 196 PHE A CA 1
ATOM 1581 C C . PHE A 1 196 ? 2.706 -4.760 -12.073 1.00 98.19 196 PHE A C 1
ATOM 1583 O O . PHE A 1 196 ? 2.640 -4.357 -13.232 1.00 98.19 196 PHE A O 1
ATOM 1590 N N . ASN A 1 197 ? 2.636 -6.064 -11.793 1.00 97.06 197 ASN A N 1
ATOM 1591 C CA . ASN A 1 197 ? 2.446 -7.062 -12.845 1.00 97.06 197 ASN A CA 1
ATOM 1592 C C . ASN A 1 197 ? 1.164 -6.813 -13.654 1.00 97.06 197 ASN A C 1
ATOM 1594 O O . ASN A 1 197 ? 0.145 -6.413 -13.102 1.00 97.06 197 ASN A O 1
ATOM 1598 N N . GLY A 1 198 ? 1.238 -7.018 -14.970 1.00 96.00 198 GLY A N 1
ATOM 1599 C CA . GLY A 1 198 ? 0.155 -6.743 -15.917 1.00 96.00 198 GLY A CA 1
ATOM 1600 C C . GLY A 1 198 ? -0.122 -5.257 -16.176 1.00 96.00 198 GLY A C 1
ATOM 1601 O O . GLY A 1 198 ? -0.948 -4.935 -17.027 1.00 96.00 198 GLY A O 1
ATOM 1602 N N . SER A 1 199 ? 0.551 -4.337 -15.479 1.00 96.88 199 SER A N 1
ATOM 1603 C CA . SER A 1 199 ? 0.308 -2.899 -15.619 1.00 96.88 199 SER A CA 1
ATOM 1604 C C . SER A 1 199 ? 1.065 -2.278 -16.789 1.00 96.88 199 SER A C 1
ATOM 1606 O O . SER A 1 199 ? 2.138 -2.736 -17.196 1.00 96.88 199 SER A O 1
ATOM 1608 N N . HIS A 1 200 ? 0.505 -1.188 -17.308 1.00 95.25 200 HIS A N 1
ATOM 1609 C CA . HIS A 1 200 ? 1.054 -0.416 -18.415 1.00 95.25 200 HIS A CA 1
ATOM 1610 C C . HIS A 1 200 ? 1.304 1.029 -17.993 1.00 95.25 200 HIS A C 1
ATOM 1612 O O . HIS A 1 200 ? 0.383 1.748 -17.606 1.00 95.25 200 HIS A O 1
ATOM 1618 N N . PHE A 1 201 ? 2.563 1.453 -18.053 1.00 95.56 201 PHE A N 1
ATOM 1619 C CA . PHE A 1 201 ? 3.007 2.791 -17.684 1.00 95.56 201 PHE A CA 1
ATOM 1620 C C . PHE A 1 201 ? 3.191 3.647 -18.934 1.00 95.56 201 PHE A C 1
ATOM 1622 O O . PHE A 1 201 ? 4.136 3.466 -19.704 1.00 95.56 201 PHE A O 1
ATOM 1629 N N . PHE A 1 202 ? 2.299 4.624 -19.105 1.00 93.50 202 PHE A N 1
ATOM 1630 C CA . PHE A 1 202 ? 2.325 5.572 -20.225 1.00 93.50 202 PHE A CA 1
ATOM 1631 C C . PHE A 1 202 ? 3.213 6.794 -19.958 1.00 93.50 202 PHE A C 1
ATOM 1633 O O . PHE A 1 202 ? 3.472 7.600 -20.855 1.00 93.50 202 PHE A O 1
ATOM 1640 N N . LYS A 1 203 ? 3.624 6.984 -18.704 1.00 94.75 203 LYS A N 1
ATOM 1641 C CA . LYS A 1 203 ? 4.414 8.120 -18.224 1.00 94.75 203 LYS A CA 1
ATOM 1642 C C . LYS A 1 203 ? 5.668 7.632 -17.498 1.00 94.75 203 LYS A C 1
ATOM 1644 O O . LYS A 1 203 ? 5.719 6.460 -17.126 1.00 94.75 203 LYS A O 1
ATOM 1649 N N . PRO A 1 204 ? 6.675 8.506 -17.309 1.00 95.81 204 PRO A N 1
ATOM 1650 C CA . PRO A 1 204 ? 7.924 8.113 -16.679 1.00 95.81 204 PRO A CA 1
ATOM 1651 C C . PRO A 1 204 ? 7.738 7.543 -15.275 1.00 95.81 204 PRO A C 1
ATOM 1653 O O . PRO A 1 204 ? 6.907 8.027 -14.497 1.00 95.81 204 PRO A O 1
ATOM 1656 N N . VAL A 1 205 ? 8.569 6.559 -14.946 1.00 97.44 205 VAL A N 1
ATOM 1657 C CA . VAL A 1 205 ? 8.668 5.990 -13.603 1.00 97.44 205 VAL A CA 1
ATOM 1658 C C . VAL A 1 205 ? 10.085 6.177 -13.102 1.00 97.44 205 VAL A C 1
ATOM 1660 O O . VAL A 1 205 ? 11.040 5.784 -13.765 1.00 97.44 205 VAL A O 1
ATOM 1663 N N . THR A 1 206 ? 10.216 6.767 -11.922 1.00 97.12 206 THR A N 1
ATOM 1664 C CA . THR A 1 206 ? 11.507 7.036 -11.298 1.00 97.12 206 THR A CA 1
ATOM 1665 C C . THR A 1 206 ? 11.521 6.454 -9.895 1.00 97.12 206 THR A C 1
ATOM 1667 O O . THR A 1 206 ? 10.656 6.777 -9.082 1.00 97.12 206 THR A O 1
ATOM 1670 N N . ILE A 1 207 ? 12.526 5.635 -9.606 1.00 97.50 207 ILE A N 1
ATOM 1671 C CA . ILE A 1 207 ? 12.795 5.063 -8.289 1.00 97.50 207 ILE A CA 1
ATOM 1672 C C . ILE A 1 207 ? 14.222 5.451 -7.915 1.00 97.50 207 ILE A C 1
ATOM 1674 O O . ILE A 1 207 ? 15.134 5.086 -8.637 1.00 97.50 207 ILE A O 1
ATOM 1678 N N . HIS A 1 208 ? 14.471 6.168 -6.823 1.00 94.88 208 HIS A N 1
ATOM 1679 C CA . HIS A 1 208 ? 15.845 6.427 -6.358 1.00 94.88 208 HIS A CA 1
ATOM 1680 C C . HIS A 1 208 ? 15.916 6.544 -4.841 1.00 94.88 208 HIS A C 1
ATOM 1682 O O . HIS A 1 208 ? 14.896 6.737 -4.178 1.00 94.88 208 HIS A O 1
ATOM 1688 N N . ARG A 1 209 ? 17.117 6.367 -4.281 1.00 94.12 209 ARG A N 1
ATOM 1689 C CA . ARG A 1 209 ? 17.386 6.411 -2.832 1.00 94.12 209 ARG A CA 1
ATOM 1690 C C . ARG A 1 209 ? 16.365 5.625 -2.008 1.00 94.12 209 ARG A C 1
ATOM 1692 O O . ARG A 1 209 ? 15.822 6.121 -1.023 1.00 94.12 209 ARG A O 1
ATOM 1699 N N . SER A 1 210 ? 16.028 4.429 -2.481 1.00 94.75 210 SER A N 1
ATOM 1700 C CA . SER A 1 210 ? 14.883 3.675 -1.973 1.00 94.75 210 SER A CA 1
ATOM 1701 C C . SER A 1 210 ? 15.241 2.235 -1.635 1.00 94.75 210 SER A C 1
ATOM 1703 O O . SER A 1 210 ? 16.053 1.611 -2.317 1.00 94.75 210 SER A O 1
ATOM 1705 N N . THR A 1 211 ? 14.576 1.702 -0.613 1.00 94.19 211 THR A N 1
ATOM 1706 C CA . THR A 1 211 ? 14.668 0.308 -0.170 1.00 94.19 211 THR A CA 1
ATOM 1707 C C . THR A 1 211 ? 13.269 -0.299 -0.170 1.00 94.19 211 THR A C 1
ATOM 1709 O O . THR A 1 211 ? 12.445 0.035 0.681 1.00 94.19 211 THR A O 1
ATOM 1712 N N . ILE A 1 212 ? 12.985 -1.185 -1.124 1.00 95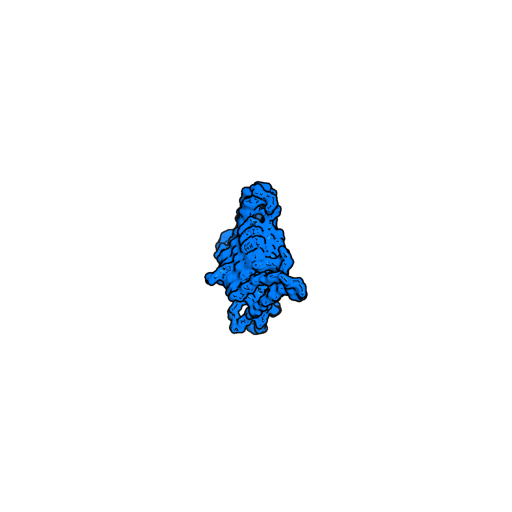.00 212 ILE A N 1
ATOM 1713 C CA . ILE A 1 212 ? 11.663 -1.803 -1.306 1.00 95.00 212 ILE A CA 1
ATOM 1714 C C . ILE A 1 212 ? 11.791 -3.305 -1.081 1.00 95.00 212 ILE A C 1
ATOM 1716 O O . ILE A 1 212 ? 12.527 -3.969 -1.805 1.00 95.00 212 ILE A O 1
ATOM 1720 N N . TYR A 1 213 ? 11.060 -3.865 -0.114 1.00 91.81 213 TYR A N 1
ATOM 1721 C CA . TYR A 1 213 ? 11.132 -5.304 0.166 1.00 91.81 213 TYR A CA 1
ATOM 1722 C C . TYR A 1 213 ? 10.883 -6.161 -1.083 1.00 91.81 213 TYR A C 1
ATOM 1724 O O . TYR A 1 213 ? 11.715 -7.003 -1.430 1.00 91.81 213 TYR A O 1
ATOM 1732 N N . ARG A 1 214 ? 9.776 -5.919 -1.797 1.00 92.38 214 ARG A N 1
ATOM 1733 C CA . ARG A 1 214 ? 9.491 -6.625 -3.050 1.00 92.38 214 ARG A CA 1
ATOM 1734 C C . ARG A 1 214 ? 8.745 -5.752 -4.055 1.00 92.38 214 ARG A C 1
ATOM 1736 O O . ARG A 1 214 ? 7.700 -5.195 -3.734 1.00 92.38 214 ARG A O 1
ATOM 1743 N N . LEU A 1 215 ? 9.255 -5.704 -5.280 1.00 96.00 215 LEU A N 1
ATOM 1744 C CA . LEU A 1 215 ? 8.667 -5.055 -6.443 1.00 96.00 215 LEU A CA 1
ATOM 1745 C C . LEU A 1 215 ? 8.388 -6.108 -7.520 1.00 96.00 215 LEU A C 1
ATOM 1747 O O . LEU A 1 215 ? 9.316 -6.628 -8.141 1.00 96.00 215 LEU A O 1
ATOM 1751 N N . LEU A 1 216 ? 7.114 -6.446 -7.711 1.00 95.62 216 LEU A N 1
ATOM 1752 C CA . LEU A 1 216 ? 6.692 -7.365 -8.767 1.00 95.62 216 LEU A CA 1
ATOM 1753 C C . LEU A 1 216 ? 6.352 -6.567 -10.018 1.00 95.62 216 LEU A C 1
ATOM 1755 O O . LEU A 1 216 ? 5.461 -5.725 -9.973 1.00 95.62 216 LEU A O 1
ATOM 1759 N N . TRP A 1 217 ? 7.050 -6.801 -11.116 1.00 94.75 217 TRP A N 1
ATOM 1760 C CA . TRP A 1 217 ? 6.875 -6.018 -12.346 1.00 94.75 217 TRP A CA 1
ATOM 1761 C C . TRP A 1 217 ? 7.305 -6.759 -13.611 1.00 94.75 217 TRP A C 1
ATOM 1763 O O . TRP A 1 217 ? 7.328 -6.159 -14.681 1.00 94.75 217 TRP A O 1
ATOM 1773 N N . GLN A 1 218 ? 7.633 -8.049 -13.517 1.00 90.94 218 GLN A N 1
ATOM 1774 C CA . GLN A 1 218 ? 8.121 -8.846 -14.640 1.00 90.94 218 GLN A CA 1
ATOM 1775 C C . GLN A 1 218 ? 7.194 -8.801 -15.864 1.00 90.94 218 GLN A C 1
ATOM 1777 O O . GLN A 1 218 ? 7.652 -8.851 -16.997 1.00 90.94 218 GLN A O 1
ATOM 1782 N N . THR A 1 219 ? 5.883 -8.688 -15.658 1.00 92.06 219 THR A N 1
ATOM 1783 C CA . THR A 1 219 ? 4.892 -8.621 -16.751 1.00 92.06 219 THR A CA 1
ATOM 1784 C C . THR A 1 219 ? 4.443 -7.196 -17.078 1.00 92.06 219 THR A C 1
ATOM 1786 O O . THR A 1 219 ? 3.566 -7.003 -17.917 1.00 92.06 219 THR A O 1
ATOM 1789 N N . ALA A 1 220 ? 5.025 -6.193 -16.419 1.00 93.88 220 ALA A N 1
ATOM 1790 C CA . ALA A 1 220 ? 4.707 -4.794 -16.650 1.00 93.88 220 ALA A CA 1
ATOM 1791 C C . ALA A 1 220 ? 5.298 -4.288 -17.972 1.00 93.88 220 ALA A C 1
ATOM 1793 O O . ALA A 1 220 ? 6.288 -4.810 -18.497 1.00 93.88 220 ALA A O 1
ATOM 1794 N N . THR A 1 221 ? 4.693 -3.225 -18.487 1.00 92.56 221 THR A N 1
ATOM 1795 C CA . THR A 1 221 ? 5.092 -2.577 -19.735 1.00 92.56 221 THR A CA 1
ATOM 1796 C C . THR A 1 221 ? 5.336 -1.087 -19.496 1.00 92.56 221 THR A C 1
ATOM 1798 O O . THR A 1 221 ? 4.502 -0.400 -18.910 1.00 92.56 221 THR A O 1
ATOM 1801 N N . PHE A 1 222 ? 6.490 -0.583 -19.931 1.00 92.19 222 PHE A N 1
ATOM 1802 C CA . PHE A 1 222 ? 6.904 0.814 -19.781 1.00 92.19 222 PHE A CA 1
ATOM 1803 C C . PHE A 1 222 ? 7.088 1.442 -21.166 1.00 92.19 222 PHE A C 1
ATOM 1805 O O . PHE A 1 222 ? 8.094 1.202 -21.834 1.00 92.19 222 PHE A O 1
ATOM 1812 N N . ASP A 1 223 ? 6.109 2.245 -21.595 1.00 89.19 223 ASP A N 1
ATOM 1813 C CA . ASP A 1 223 ? 6.154 2.978 -22.874 1.00 89.19 223 ASP A CA 1
ATOM 1814 C C . ASP A 1 223 ? 6.941 4.293 -22.768 1.00 89.19 223 ASP A C 1
ATOM 1816 O O . ASP A 1 223 ? 7.224 4.945 -23.770 1.00 89.19 223 ASP A O 1
ATOM 1820 N N . SER A 1 224 ? 7.261 4.713 -21.545 1.00 87.88 224 SER A N 1
ATOM 1821 C CA . SER A 1 224 ? 8.078 5.887 -21.260 1.00 87.88 224 SER A CA 1
ATOM 1822 C C . SER A 1 224 ? 9.357 5.493 -20.518 1.00 87.88 224 SER A C 1
ATOM 1824 O O . SER A 1 224 ? 9.648 4.314 -20.327 1.00 87.88 224 SER A O 1
ATOM 1826 N N . PHE A 1 225 ? 10.134 6.492 -20.104 1.00 90.19 225 PHE A N 1
ATOM 1827 C CA . PHE A 1 225 ? 11.431 6.283 -19.468 1.00 90.19 225 PHE A CA 1
ATOM 1828 C C . PHE A 1 225 ? 11.290 5.698 -18.054 1.00 90.19 225 PHE A C 1
ATOM 1830 O O . PHE A 1 225 ? 10.546 6.240 -17.230 1.00 90.19 225 PHE A O 1
ATOM 1837 N N . LEU A 1 226 ? 12.028 4.623 -17.773 1.00 94.69 226 LEU A N 1
ATOM 1838 C CA . LEU A 1 226 ? 12.168 4.034 -16.440 1.00 94.69 226 LEU A CA 1
ATOM 1839 C C . LEU A 1 226 ? 13.555 4.361 -15.866 1.00 94.69 226 LEU A C 1
ATOM 1841 O O . LEU A 1 226 ? 14.568 3.936 -16.410 1.00 94.69 226 LEU A O 1
ATOM 1845 N N . THR A 1 227 ? 13.607 5.065 -14.741 1.00 95.00 227 THR A N 1
ATOM 1846 C CA . THR A 1 227 ? 14.857 5.366 -14.028 1.00 95.00 227 THR A CA 1
ATOM 1847 C C . THR A 1 227 ? 14.868 4.668 -12.682 1.00 95.00 227 THR A C 1
ATOM 1849 O O . THR A 1 227 ? 13.916 4.797 -11.913 1.00 95.00 227 THR A O 1
ATOM 1852 N N . VAL A 1 228 ? 15.954 3.970 -12.366 1.00 95.88 228 VAL A N 1
ATOM 1853 C CA . VAL A 1 228 ? 16.127 3.266 -11.096 1.00 95.88 228 VAL A CA 1
ATOM 1854 C C . VAL A 1 228 ? 17.518 3.544 -10.526 1.00 95.88 228 VAL A C 1
ATOM 1856 O O . VAL A 1 228 ? 18.529 3.257 -11.156 1.00 95.88 228 VAL A O 1
ATOM 1859 N N . GLY A 1 229 ? 17.563 4.092 -9.319 1.00 92.00 229 GLY A N 1
ATOM 1860 C CA . GLY A 1 229 ? 18.769 4.548 -8.643 1.00 92.00 229 GLY A CA 1
ATOM 1861 C C . GLY A 1 229 ? 19.374 5.833 -9.208 1.00 92.00 229 GLY A C 1
ATOM 1862 O O . GLY A 1 229 ? 18.910 6.410 -10.192 1.00 92.00 229 GLY A O 1
ATOM 1863 N N . ASP A 1 230 ? 20.415 6.298 -8.525 1.00 87.06 230 ASP A N 1
ATOM 1864 C CA . ASP A 1 230 ? 21.262 7.420 -8.917 1.00 87.06 230 ASP A CA 1
ATOM 1865 C C . ASP A 1 230 ? 22.718 7.132 -8.503 1.00 87.06 230 ASP A C 1
ATOM 1867 O O . ASP A 1 230 ? 23.000 6.174 -7.783 1.00 87.06 230 ASP A O 1
ATOM 1871 N N . PHE A 1 231 ? 23.677 7.925 -8.980 1.00 82.50 231 PHE A N 1
ATOM 1872 C CA . PHE A 1 231 ? 25.096 7.681 -8.688 1.00 82.50 231 PHE A CA 1
ATOM 1873 C C . PHE A 1 231 ? 25.520 8.053 -7.260 1.00 82.50 231 PHE A C 1
ATOM 1875 O O . PHE A 1 231 ? 26.627 7.703 -6.858 1.00 82.50 231 PHE A O 1
ATOM 1882 N N . GLU A 1 232 ? 24.682 8.755 -6.499 1.00 83.75 232 GLU A N 1
ATOM 1883 C CA . GLU A 1 232 ? 25.042 9.275 -5.180 1.00 83.75 232 GLU A CA 1
ATOM 1884 C C . GLU A 1 232 ? 24.641 8.311 -4.063 1.00 83.75 232 GLU A C 1
ATOM 1886 O O . GLU A 1 232 ? 25.421 8.084 -3.138 1.00 83.75 232 GLU A O 1
ATOM 1891 N N . HIS A 1 233 ? 23.453 7.708 -4.155 1.00 83.75 233 HIS A N 1
ATOM 1892 C CA . HIS A 1 233 ? 22.924 6.838 -3.111 1.00 83.75 233 HIS A CA 1
ATOM 1893 C C . HIS A 1 233 ? 22.312 5.561 -3.700 1.00 83.75 233 HIS A C 1
ATOM 1895 O O . HIS A 1 233 ? 21.547 5.609 -4.669 1.00 83.75 233 HIS A O 1
ATOM 1901 N N . PRO A 1 234 ? 22.606 4.396 -3.097 1.00 86.94 234 PRO A N 1
ATOM 1902 C CA . PRO A 1 234 ? 22.163 3.131 -3.646 1.00 86.94 234 PRO A CA 1
ATOM 1903 C C . PRO A 1 234 ? 20.648 2.958 -3.514 1.00 86.94 234 PRO A C 1
ATOM 1905 O O . PRO A 1 234 ? 20.031 3.368 -2.530 1.00 86.94 234 PRO A O 1
ATOM 1908 N N . THR A 1 235 ? 20.053 2.297 -4.503 1.00 94.19 235 THR A N 1
ATOM 1909 C CA . THR A 1 235 ? 18.671 1.798 -4.439 1.00 94.19 235 THR A CA 1
ATOM 1910 C C . THR A 1 235 ? 18.689 0.286 -4.284 1.00 94.19 235 THR A C 1
ATOM 1912 O O . THR A 1 235 ? 19.561 -0.386 -4.830 1.00 94.19 235 THR A O 1
ATOM 1915 N N . LYS A 1 236 ? 17.754 -0.278 -3.520 1.00 93.19 236 LYS A N 1
ATOM 1916 C CA . LYS A 1 236 ? 17.708 -1.715 -3.269 1.00 93.19 236 LYS A CA 1
ATOM 1917 C C . LYS A 1 236 ? 16.293 -2.259 -3.299 1.00 93.19 236 LYS A C 1
ATOM 1919 O O . LYS A 1 236 ? 15.409 -1.719 -2.639 1.00 93.19 236 LYS A O 1
ATOM 1924 N N . PHE A 1 237 ? 16.083 -3.358 -4.017 1.00 93.00 237 PHE A N 1
ATOM 1925 C CA . PHE A 1 237 ? 14.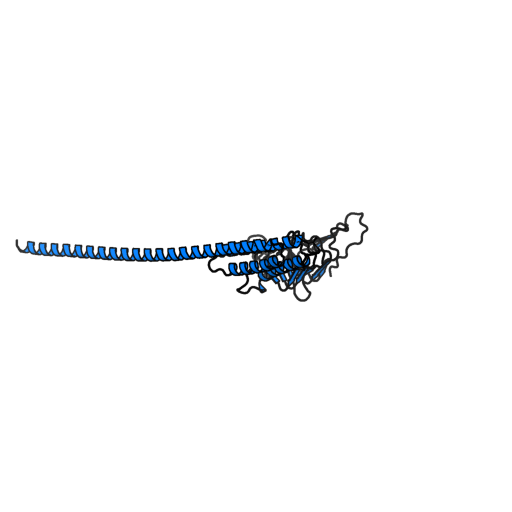799 -4.048 -3.982 1.00 93.00 237 PHE A CA 1
ATOM 1926 C C . PHE A 1 237 ? 14.877 -5.523 -4.361 1.00 93.00 237 PHE A C 1
ATOM 1928 O O . PHE A 1 237 ? 15.732 -5.941 -5.141 1.00 93.00 237 PHE A O 1
ATOM 1935 N N . GLY A 1 238 ? 13.946 -6.307 -3.816 1.00 90.31 238 GLY A N 1
ATOM 1936 C CA . GLY A 1 238 ? 13.636 -7.639 -4.327 1.00 90.31 238 GLY A CA 1
ATOM 1937 C C . GLY A 1 238 ? 12.693 -7.568 -5.531 1.00 90.31 238 GLY A C 1
ATOM 1938 O O . GLY A 1 238 ? 11.813 -6.713 -5.557 1.00 90.31 238 GLY A O 1
ATOM 1939 N N . THR A 1 239 ? 12.805 -8.471 -6.505 1.00 90.88 239 THR A N 1
ATOM 1940 C CA . THR A 1 239 ? 11.949 -8.498 -7.699 1.00 90.88 239 THR A CA 1
ATOM 1941 C C . THR A 1 239 ? 11.745 -9.896 -8.284 1.00 90.88 239 THR A C 1
ATOM 1943 O O . THR A 1 239 ? 12.518 -10.819 -8.029 1.00 90.88 239 THR A O 1
ATOM 1946 N N . ASP A 1 240 ? 10.671 -10.068 -9.054 1.00 88.69 240 ASP A N 1
ATOM 1947 C CA . ASP A 1 240 ? 10.354 -11.271 -9.831 1.00 88.69 240 ASP A CA 1
ATOM 1948 C C . ASP A 1 240 ? 11.017 -11.332 -11.219 1.00 88.69 240 ASP A C 1
ATOM 1950 O O . ASP A 1 240 ? 10.918 -12.359 -11.884 1.00 88.69 240 ASP A O 1
ATOM 1954 N N . GLY A 1 241 ? 11.727 -10.283 -11.639 1.00 84.94 241 GLY A N 1
ATOM 1955 C CA . GLY A 1 241 ? 12.507 -10.267 -12.878 1.00 84.94 241 GLY A CA 1
ATOM 1956 C C . GLY A 1 241 ? 12.639 -8.860 -13.453 1.00 84.94 241 GLY A C 1
ATOM 1957 O O . GLY A 1 241 ? 12.364 -7.881 -12.764 1.00 84.94 241 GLY A O 1
ATOM 1958 N N . PHE A 1 242 ? 13.043 -8.743 -14.719 1.00 85.19 242 PHE A N 1
ATOM 1959 C CA . PHE A 1 242 ? 12.935 -7.482 -15.461 1.00 85.19 242 PHE A CA 1
ATOM 1960 C C . PHE A 1 242 ? 11.541 -7.327 -16.084 1.00 85.19 242 PHE A C 1
ATOM 1962 O O . PHE A 1 242 ? 10.934 -8.338 -16.446 1.00 85.19 242 PHE A O 1
ATOM 1969 N N . PRO A 1 243 ? 11.034 -6.088 -16.235 1.00 87.88 243 PRO A N 1
ATOM 1970 C CA . PRO A 1 243 ? 9.786 -5.838 -16.943 1.00 87.88 243 PRO A CA 1
ATOM 1971 C C . PRO A 1 243 ? 9.759 -6.411 -18.360 1.00 87.88 243 PRO A C 1
ATOM 1973 O O . PRO A 1 243 ? 10.755 -6.366 -19.080 1.00 87.88 243 PRO A O 1
ATOM 1976 N N . HIS A 1 244 ? 8.584 -6.885 -18.777 1.00 83.38 244 HIS A N 1
ATOM 1977 C CA . HIS A 1 244 ? 8.375 -7.569 -20.051 1.00 83.38 244 HIS A CA 1
ATOM 1978 C C . HIS A 1 244 ? 8.713 -6.689 -21.254 1.00 83.38 244 HIS A C 1
ATOM 1980 O O . HIS A 1 244 ? 9.300 -7.159 -22.228 1.00 83.38 244 HIS A O 1
ATOM 1986 N N . ARG A 1 245 ? 8.336 -5.407 -21.194 1.00 83.31 245 ARG A N 1
ATOM 1987 C CA . ARG A 1 245 ? 8.632 -4.433 -22.245 1.00 83.31 245 ARG A CA 1
ATOM 1988 C C . ARG A 1 245 ? 9.075 -3.118 -21.636 1.00 83.31 245 ARG A C 1
ATOM 1990 O O . ARG A 1 245 ? 8.377 -2.549 -20.798 1.00 83.31 245 ARG A O 1
ATOM 1997 N N . ILE A 1 246 ? 10.206 -2.624 -22.118 1.00 82.94 246 ILE A N 1
ATOM 1998 C CA . ILE A 1 246 ? 10.776 -1.340 -21.734 1.00 82.94 246 ILE A CA 1
ATOM 1999 C C . ILE A 1 246 ? 11.199 -0.626 -23.009 1.00 82.94 246 ILE A C 1
ATOM 2001 O O . ILE A 1 246 ? 12.041 -1.146 -23.741 1.00 82.94 246 ILE A O 1
ATOM 2005 N N . ASP A 1 247 ? 10.645 0.559 -23.260 1.00 82.12 247 ASP A N 1
ATOM 2006 C CA . ASP A 1 247 ? 11.109 1.398 -24.368 1.00 82.12 247 ASP A CA 1
ATOM 2007 C C . ASP A 1 247 ? 12.534 1.909 -24.099 1.00 82.12 247 ASP A C 1
ATOM 2009 O O . ASP A 1 247 ? 13.451 1.718 -24.902 1.00 82.12 247 ASP A O 1
ATOM 2013 N N . ARG A 1 248 ? 12.747 2.494 -22.912 1.00 84.62 248 ARG A N 1
ATOM 2014 C CA . ARG A 1 248 ? 14.062 2.948 -22.451 1.00 84.62 248 ARG A CA 1
ATOM 2015 C C . ARG A 1 248 ? 14.157 2.937 -20.919 1.00 84.62 248 ARG A C 1
ATOM 2017 O O . ARG A 1 248 ? 13.260 3.451 -20.249 1.00 84.62 248 ARG A O 1
ATOM 2024 N N . ALA A 1 249 ? 15.240 2.381 -20.374 1.00 89.50 249 ALA A N 1
ATOM 2025 C CA . ALA A 1 249 ? 15.498 2.330 -18.939 1.00 89.50 249 ALA A CA 1
ATOM 2026 C C . ALA A 1 249 ? 16.953 2.599 -18.575 1.00 89.50 249 ALA A C 1
ATOM 2028 O O . ALA A 1 249 ? 17.863 2.062 -19.196 1.00 89.50 249 ALA A O 1
ATOM 2029 N N . ASN A 1 250 ? 17.138 3.309 -17.468 1.00 91.50 250 ASN A N 1
ATOM 2030 C CA . ASN A 1 250 ? 18.428 3.542 -16.847 1.00 91.50 250 ASN A CA 1
ATOM 2031 C C . ASN A 1 250 ? 18.400 3.032 -15.411 1.00 91.50 250 ASN A C 1
ATOM 2033 O O . ASN A 1 250 ? 17.647 3.546 -14.583 1.00 91.50 250 ASN A O 1
ATOM 2037 N N . ILE A 1 251 ? 19.231 2.037 -15.113 1.00 92.44 251 ILE A N 1
ATOM 2038 C CA . ILE A 1 251 ? 19.394 1.489 -13.771 1.00 92.44 251 ILE A CA 1
ATOM 2039 C C . ILE A 1 251 ? 20.838 1.712 -13.328 1.00 92.44 251 ILE A C 1
ATOM 2041 O O . ILE A 1 251 ? 21.792 1.229 -13.945 1.00 92.44 251 ILE A O 1
ATOM 2045 N N . HIS A 1 252 ? 21.002 2.472 -12.253 1.00 92.69 252 HIS A N 1
ATOM 2046 C CA . HIS A 1 252 ? 22.291 2.896 -11.730 1.00 92.69 252 HIS A CA 1
ATOM 2047 C C . HIS A 1 252 ? 22.407 2.539 -10.254 1.00 92.69 252 HIS A C 1
ATOM 2049 O O . HIS A 1 252 ? 21.432 2.672 -9.517 1.00 92.69 252 HIS A O 1
ATOM 2055 N N . ASN A 1 253 ? 23.593 2.107 -9.812 1.00 92.50 253 ASN A N 1
ATOM 2056 C CA . ASN A 1 253 ? 23.924 1.945 -8.387 1.00 92.50 253 ASN A CA 1
ATOM 2057 C C . ASN A 1 253 ? 22.828 1.201 -7.595 1.00 92.50 253 ASN A C 1
ATOM 2059 O O . ASN A 1 253 ? 22.378 1.633 -6.531 1.00 92.50 253 ASN A O 1
ATOM 2063 N N . THR A 1 254 ? 22.304 0.123 -8.178 1.00 92.19 254 THR A N 1
ATOM 2064 C CA . THR A 1 254 ? 21.123 -0.564 -7.655 1.00 92.19 254 THR A CA 1
ATOM 2065 C C . THR A 1 254 ? 21.473 -1.991 -7.266 1.00 92.19 254 THR A C 1
ATOM 2067 O O . THR A 1 254 ? 22.079 -2.724 -8.043 1.00 92.19 254 THR A O 1
ATOM 2070 N N . THR A 1 255 ? 21.077 -2.399 -6.061 1.00 90.25 255 THR A N 1
ATOM 2071 C CA . THR A 1 255 ? 21.114 -3.800 -5.633 1.00 90.25 255 THR A CA 1
ATOM 2072 C C . THR A 1 255 ? 19.765 -4.455 -5.908 1.00 90.25 255 THR A C 1
ATOM 2074 O O . THR A 1 255 ? 18.766 -4.123 -5.269 1.00 90.25 255 THR A O 1
ATOM 2077 N N . ILE A 1 256 ? 19.744 -5.404 -6.833 1.00 89.00 256 ILE A N 1
ATOM 2078 C CA . ILE A 1 256 ? 18.554 -6.152 -7.228 1.00 89.00 256 ILE A CA 1
ATOM 2079 C C . ILE A 1 256 ? 18.660 -7.558 -6.633 1.00 89.00 256 ILE A C 1
ATOM 2081 O O . ILE A 1 256 ? 19.718 -8.190 -6.701 1.00 89.00 256 ILE A O 1
ATOM 2085 N N . ILE A 1 257 ? 17.583 -8.035 -6.006 1.00 85.56 257 ILE A N 1
ATOM 2086 C CA . ILE A 1 257 ? 17.491 -9.385 -5.431 1.00 85.56 257 ILE A CA 1
ATOM 2087 C C . ILE A 1 257 ? 16.370 -10.163 -6.107 1.00 85.56 257 ILE A C 1
ATOM 2089 O O . ILE A 1 257 ? 15.258 -9.659 -6.224 1.00 85.56 257 ILE A O 1
ATOM 2093 N N . THR A 1 258 ? 16.615 -11.404 -6.510 1.00 79.00 258 THR A N 1
ATOM 2094 C CA . THR A 1 258 ? 15.595 -12.236 -7.163 1.00 79.00 258 THR A CA 1
ATOM 2095 C C . THR A 1 258 ? 15.812 -13.722 -6.878 1.00 79.00 258 THR A C 1
ATOM 2097 O O . THR A 1 258 ? 16.906 -14.130 -6.508 1.00 79.00 258 THR A O 1
ATOM 2100 N N . SER A 1 259 ? 14.786 -14.553 -7.062 1.00 69.94 259 SER A N 1
ATOM 2101 C CA . SER A 1 259 ? 14.837 -16.004 -6.816 1.00 69.94 259 SER A CA 1
ATOM 2102 C C . SER A 1 259 ? 15.255 -16.853 -8.019 1.00 69.94 259 SER A C 1
ATOM 2104 O O . SER A 1 259 ? 15.281 -18.076 -7.916 1.00 69.94 259 SER A O 1
ATOM 2106 N N . ARG A 1 260 ? 15.539 -16.250 -9.178 1.00 65.75 260 ARG A N 1
ATOM 2107 C CA . ARG A 1 260 ? 15.909 -16.959 -10.418 1.00 65.75 260 ARG A CA 1
ATOM 2108 C C . ARG A 1 260 ? 17.125 -16.309 -11.079 1.00 65.75 260 ARG A C 1
ATOM 2110 O O . ARG A 1 260 ? 17.463 -15.181 -10.757 1.00 65.75 260 ARG A O 1
ATOM 2117 N N . ALA A 1 261 ? 17.769 -16.987 -12.024 1.00 65.00 261 ALA A N 1
ATOM 2118 C CA . ALA A 1 261 ? 18.770 -16.324 -12.859 1.00 65.00 261 ALA A CA 1
ATOM 2119 C C . ALA A 1 261 ? 18.149 -15.103 -13.569 1.00 65.00 261 ALA A C 1
ATOM 2121 O O . ALA A 1 261 ? 16.974 -15.133 -13.962 1.00 65.00 261 ALA A O 1
ATOM 2122 N N . TYR A 1 262 ? 18.910 -14.013 -13.692 1.00 69.25 262 TYR A N 1
ATOM 2123 C CA . TYR A 1 262 ? 18.423 -12.793 -14.334 1.00 69.25 262 TYR A CA 1
ATOM 2124 C C . TYR A 1 262 ? 18.436 -12.976 -15.851 1.00 69.25 262 TYR A C 1
ATOM 2126 O O . TYR A 1 262 ? 19.447 -12.693 -16.478 1.00 69.25 262 TYR A O 1
ATOM 2134 N N . ALA A 1 263 ? 17.322 -13.422 -16.436 1.00 66.44 263 ALA A N 1
ATOM 2135 C CA . ALA A 1 263 ? 17.200 -13.600 -17.882 1.00 66.44 263 ALA A CA 1
ATOM 2136 C C . ALA A 1 263 ? 16.769 -12.301 -18.590 1.00 66.44 263 ALA A C 1
ATOM 2138 O O . ALA A 1 263 ? 15.699 -11.746 -18.323 1.00 66.44 263 ALA A O 1
ATOM 2139 N N . ILE A 1 264 ? 17.598 -11.831 -19.520 1.00 70.12 264 ILE A N 1
ATOM 2140 C CA . ILE A 1 264 ? 17.334 -10.710 -20.427 1.00 70.12 264 ILE A CA 1
ATOM 2141 C C . ILE A 1 264 ? 17.076 -11.298 -21.817 1.00 70.12 264 ILE A C 1
ATOM 2143 O O . ILE A 1 264 ? 18.015 -11.699 -22.501 1.00 70.12 264 ILE A O 1
ATOM 2147 N N . TYR A 1 265 ? 15.813 -11.331 -22.246 1.00 63.34 265 TYR A N 1
ATOM 2148 C CA . TYR A 1 265 ? 15.431 -11.841 -23.567 1.00 63.34 265 TYR A CA 1
ATOM 2149 C C . TYR A 1 265 ? 15.553 -10.751 -24.641 1.00 63.34 265 TYR A C 1
ATOM 2151 O O . TYR A 1 265 ? 14.887 -9.715 -24.554 1.00 63.34 265 TYR A O 1
ATOM 2159 N N . ARG A 1 266 ? 16.360 -10.974 -25.687 1.00 60.59 266 ARG A N 1
ATOM 2160 C CA . ARG A 1 266 ? 16.435 -10.093 -26.867 1.00 60.59 266 ARG A CA 1
ATOM 2161 C C . ARG A 1 266 ? 15.784 -10.767 -28.072 1.00 60.59 266 ARG A C 1
ATOM 2163 O O . ARG A 1 266 ? 16.306 -11.744 -28.601 1.00 60.59 266 ARG A O 1
ATOM 2170 N N . SER A 1 267 ? 14.684 -10.196 -28.568 1.00 52.84 267 SER A N 1
ATOM 2171 C CA . SER A 1 267 ? 14.055 -10.620 -29.827 1.00 52.84 267 SER A CA 1
ATOM 2172 C C . SER A 1 267 ? 14.151 -9.519 -30.894 1.00 52.84 267 SER A C 1
ATOM 2174 O O . SER A 1 267 ? 13.810 -8.371 -30.609 1.00 52.84 267 SER A O 1
ATOM 2176 N N . PRO A 1 268 ? 14.551 -9.832 -32.144 1.00 46.84 268 PRO A N 1
ATOM 2177 C CA . PRO A 1 268 ? 14.514 -8.890 -33.268 1.00 46.84 268 PRO A CA 1
ATOM 2178 C C . PRO A 1 268 ? 13.095 -8.672 -33.834 1.00 46.84 268 PRO A C 1
ATOM 2180 O O . PRO A 1 268 ? 12.923 -7.919 -34.799 1.00 46.84 268 PRO A O 1
ATOM 2183 N N . SER A 1 269 ? 12.077 -9.351 -33.288 1.00 49.19 269 SER A N 1
ATOM 2184 C CA . SER A 1 269 ? 10.675 -9.143 -33.658 1.00 49.19 269 SER A CA 1
ATOM 2185 C C . SER A 1 269 ? 10.099 -7.936 -32.908 1.00 49.19 269 SER A C 1
ATOM 2187 O O . SER A 1 269 ? 10.377 -7.708 -31.735 1.00 49.19 269 SER A O 1
ATOM 2189 N N . THR A 1 270 ? 9.322 -7.115 -33.613 1.00 46.25 270 THR A N 1
ATOM 2190 C CA . THR A 1 270 ? 8.946 -5.732 -33.260 1.00 46.25 270 THR A CA 1
ATOM 2191 C C . THR A 1 270 ? 8.067 -5.559 -32.013 1.00 46.25 270 THR A C 1
ATOM 2193 O O . THR A 1 270 ? 7.547 -4.470 -31.806 1.00 46.25 270 THR A O 1
ATOM 2196 N N . ASN A 1 271 ? 7.899 -6.589 -31.181 1.00 52.38 271 ASN A N 1
ATOM 2197 C CA . ASN A 1 271 ? 7.040 -6.554 -29.996 1.00 52.38 271 ASN A CA 1
ATOM 2198 C C . ASN A 1 271 ? 7.742 -6.914 -28.674 1.00 52.38 271 ASN A C 1
ATOM 2200 O O . ASN A 1 271 ? 7.058 -6.956 -27.655 1.00 52.38 271 ASN A O 1
ATOM 2204 N N . THR A 1 272 ? 9.067 -7.120 -28.643 1.00 53.78 272 THR A N 1
ATOM 2205 C CA . THR A 1 272 ? 9.728 -7.608 -27.408 1.00 53.78 272 THR A CA 1
ATOM 2206 C C . THR A 1 272 ? 11.089 -7.001 -27.066 1.00 53.78 272 THR A C 1
ATOM 2208 O O . THR A 1 272 ? 11.762 -7.496 -26.170 1.00 53.78 272 THR A O 1
ATOM 2211 N N . ALA A 1 273 ? 11.549 -5.940 -27.723 1.00 53.34 273 ALA A N 1
ATOM 2212 C CA . ALA A 1 273 ? 12.919 -5.488 -27.488 1.00 53.34 273 ALA A CA 1
ATOM 2213 C C . ALA A 1 273 ? 13.002 -4.493 -26.320 1.00 53.34 273 ALA A C 1
ATOM 2215 O O . ALA A 1 273 ? 12.543 -3.363 -26.444 1.00 53.34 273 ALA A O 1
ATOM 2216 N N . MET A 1 274 ? 13.656 -4.889 -25.222 1.00 59.78 274 MET A N 1
ATOM 2217 C CA . MET A 1 274 ? 14.280 -3.983 -24.244 1.00 59.78 274 MET A CA 1
ATOM 2218 C C . MET A 1 274 ? 15.402 -3.165 -24.919 1.00 59.78 274 MET A C 1
ATOM 2220 O O . MET A 1 274 ? 16.578 -3.287 -24.587 1.00 59.78 274 MET A O 1
ATOM 2224 N N . SER A 1 275 ? 15.069 -2.372 -25.938 1.00 57.28 275 SER A N 1
ATOM 2225 C CA . SER A 1 275 ? 16.023 -1.749 -26.867 1.00 57.28 275 SER A CA 1
ATOM 2226 C C . SER A 1 275 ? 16.765 -0.533 -26.300 1.00 57.28 275 SER A C 1
ATOM 2228 O O . SER A 1 275 ? 17.474 0.149 -27.035 1.00 57.28 275 SER A O 1
ATOM 2230 N N . GLY A 1 276 ? 16.629 -0.261 -25.003 1.00 70.75 276 GLY A N 1
ATOM 2231 C CA . GLY A 1 276 ? 17.263 0.873 -24.340 1.00 70.75 276 GLY A CA 1
ATOM 2232 C C . GLY A 1 276 ? 17.490 0.657 -22.850 1.00 70.75 276 GLY A C 1
ATOM 2233 O O . GLY A 1 276 ? 17.361 1.620 -22.104 1.00 70.75 276 GLY A O 1
ATOM 2234 N N . LEU A 1 277 ? 17.744 -0.584 -22.417 1.00 83.25 277 LEU A N 1
ATOM 2235 C CA . LEU A 1 277 ? 18.115 -0.893 -21.034 1.00 83.25 277 LEU A CA 1
ATOM 2236 C C . LEU A 1 277 ? 19.611 -0.631 -20.813 1.00 83.25 277 LEU A C 1
ATOM 2238 O O . LEU A 1 277 ? 20.460 -1.278 -21.420 1.00 83.25 277 LEU A O 1
ATOM 2242 N N . GLU A 1 278 ? 19.919 0.281 -19.900 1.00 85.25 278 GLU A N 1
ATOM 2243 C CA . GLU A 1 278 ? 21.264 0.594 -19.432 1.00 85.25 278 GLU A CA 1
ATOM 2244 C C . GLU A 1 278 ? 21.406 0.180 -17.961 1.00 85.25 278 GLU A C 1
ATOM 2246 O O . GLU A 1 278 ? 20.640 0.629 -17.107 1.00 85.25 278 GLU A O 1
ATOM 2251 N N . LEU A 1 279 ? 22.399 -0.661 -17.658 1.00 87.12 279 LEU A N 1
ATOM 2252 C CA . LEU A 1 279 ? 22.738 -1.099 -16.302 1.00 87.12 279 LEU A CA 1
ATOM 2253 C C . LEU A 1 279 ? 24.149 -0.606 -15.970 1.00 87.12 279 LEU A C 1
ATOM 2255 O O . LEU A 1 279 ? 25.097 -0.965 -16.663 1.00 87.12 279 LEU A O 1
ATOM 2259 N N . LYS A 1 280 ? 24.312 0.195 -14.911 1.00 87.38 280 LYS A N 1
ATOM 2260 C CA . LYS A 1 280 ? 25.635 0.660 -14.451 1.00 87.38 280 LYS A CA 1
ATOM 2261 C C . LYS A 1 280 ? 25.790 0.511 -12.949 1.00 87.38 280 LYS A C 1
ATOM 2263 O O . LYS A 1 280 ? 24.901 0.900 -12.191 1.00 87.38 280 LYS A O 1
ATOM 2268 N N . SER A 1 281 ? 26.929 -0.019 -12.513 1.00 87.56 281 SER A N 1
ATOM 2269 C CA . SER A 1 281 ? 27.251 -0.196 -11.087 1.00 87.56 281 SER A CA 1
ATOM 2270 C C . SER A 1 281 ? 26.160 -0.943 -10.300 1.00 87.56 281 SER A C 1
ATOM 2272 O O . SER A 1 281 ? 25.880 -0.613 -9.150 1.00 87.56 281 SER A O 1
ATOM 2274 N N . CYS A 1 282 ? 25.488 -1.909 -10.931 1.00 87.31 282 CYS A N 1
ATOM 2275 C CA . CYS A 1 282 ? 24.417 -2.686 -10.306 1.00 87.31 282 CYS A CA 1
ATOM 2276 C C . CYS A 1 282 ? 24.959 -3.968 -9.665 1.00 87.31 282 CYS A C 1
ATOM 2278 O O . CYS A 1 282 ? 25.904 -4.573 -10.169 1.00 87.31 282 CYS A O 1
ATOM 2280 N N . ILE A 1 283 ? 24.338 -4.391 -8.564 1.00 85.81 283 ILE A N 1
ATOM 2281 C CA . ILE A 1 283 ? 24.659 -5.631 -7.852 1.00 85.81 283 ILE A CA 1
ATOM 2282 C C . ILE A 1 283 ? 23.454 -6.559 -7.946 1.00 85.81 283 ILE A C 1
ATOM 2284 O O . ILE A 1 283 ? 22.344 -6.178 -7.582 1.00 85.81 283 ILE A O 1
ATOM 2288 N N . PHE A 1 284 ? 23.687 -7.788 -8.386 1.00 85.06 284 PHE A N 1
ATOM 2289 C CA . PHE A 1 284 ? 22.665 -8.815 -8.533 1.00 85.06 284 PHE A CA 1
ATOM 2290 C C . PHE A 1 284 ? 22.879 -9.878 -7.467 1.00 85.06 284 PHE A C 1
ATOM 2292 O O . PHE A 1 284 ? 23.962 -10.455 -7.370 1.00 85.06 284 PHE A O 1
ATOM 2299 N N . LEU A 1 285 ? 21.863 -10.115 -6.645 1.00 80.69 285 LEU A N 1
ATOM 2300 C CA . LEU A 1 285 ? 21.894 -11.098 -5.566 1.00 80.69 285 LEU A CA 1
ATOM 2301 C C . LEU A 1 285 ? 20.760 -12.116 -5.746 1.00 80.69 285 LEU A C 1
ATOM 2303 O O . LEU A 1 285 ? 19.675 -11.768 -6.220 1.00 80.69 285 LEU A O 1
ATOM 2307 N N . GLU A 1 286 ? 21.001 -13.356 -5.333 1.00 76.38 286 GLU A N 1
ATOM 2308 C CA . GLU A 1 286 ? 19.968 -14.389 -5.248 1.00 76.38 286 GLU A CA 1
ATOM 2309 C C . GLU A 1 286 ? 19.191 -14.288 -3.925 1.00 76.38 286 GLU A C 1
ATOM 2311 O O . GLU A 1 286 ? 19.742 -13.984 -2.862 1.00 76.38 286 GLU A O 1
ATOM 2316 N N . GLU A 1 287 ? 17.893 -14.578 -3.985 1.00 69.81 287 GLU A N 1
ATOM 2317 C CA . GLU A 1 287 ? 16.994 -14.669 -2.831 1.00 69.81 287 GLU A CA 1
ATOM 2318 C C . GLU A 1 287 ? 17.260 -15.921 -1.981 1.00 69.81 287 GLU A C 1
ATOM 2320 O O . GLU A 1 287 ? 16.909 -15.950 -0.799 1.00 69.81 287 GLU A O 1
ATOM 2325 N N . ASP A 1 288 ? 17.929 -16.928 -2.537 1.00 68.12 288 ASP A N 1
ATOM 2326 C CA . ASP A 1 288 ? 18.368 -18.097 -1.786 1.00 68.12 288 ASP A CA 1
ATOM 2327 C C . ASP A 1 288 ? 19.737 -17.841 -1.145 1.00 68.12 288 ASP A C 1
ATOM 2329 O O . ASP A 1 288 ? 20.722 -17.475 -1.794 1.00 68.12 288 ASP A O 1
ATOM 2333 N N . CYS A 1 289 ? 19.815 -18.049 0.172 1.00 66.38 289 CYS A N 1
ATOM 2334 C CA . CYS A 1 289 ? 21.070 -17.925 0.901 1.00 66.38 289 CYS A CA 1
ATOM 2335 C C . CYS A 1 289 ? 21.766 -19.278 1.052 1.00 66.38 289 CYS A C 1
ATOM 2337 O O . CYS A 1 289 ? 21.240 -20.187 1.697 1.00 66.38 289 CYS A O 1
ATOM 2339 N N . LYS A 1 290 ? 23.043 -19.362 0.665 1.00 67.75 290 LYS A N 1
ATOM 2340 C CA . LYS A 1 290 ? 23.927 -20.497 1.007 1.00 67.75 290 LYS A CA 1
ATOM 2341 C C . LYS A 1 290 ? 24.546 -20.350 2.405 1.00 67.75 290 LYS A C 1
ATOM 2343 O O . LYS A 1 290 ? 25.736 -20.563 2.627 1.00 67.75 290 LYS A O 1
ATOM 2348 N N . CYS A 1 291 ? 23.717 -19.970 3.371 1.00 69.00 291 CYS A N 1
ATOM 2349 C CA . CYS A 1 291 ? 24.093 -19.752 4.760 1.00 69.00 291 CYS A CA 1
ATOM 2350 C C . CYS A 1 291 ? 24.429 -21.096 5.428 1.00 69.00 291 CYS A C 1
ATOM 2352 O O . CYS A 1 291 ? 23.619 -22.031 5.338 1.00 69.00 291 CYS A O 1
ATOM 2354 N N . PRO A 1 292 ? 25.541 -21.208 6.183 1.00 71.19 292 PRO A N 1
ATOM 2355 C CA . PRO A 1 292 ? 25.766 -22.357 7.053 1.00 71.19 292 PRO A CA 1
ATOM 2356 C C . PRO A 1 292 ? 24.589 -22.550 8.017 1.00 71.19 292 PRO A C 1
ATOM 2358 O O . PRO A 1 292 ? 23.973 -21.576 8.448 1.00 71.19 292 PRO A O 1
ATOM 2361 N N . THR A 1 293 ? 24.306 -23.790 8.423 1.00 70.44 293 THR A N 1
ATOM 2362 C CA . THR A 1 293 ? 23.265 -24.088 9.430 1.00 70.44 293 THR A CA 1
ATOM 2363 C C . THR A 1 293 ? 23.515 -23.412 10.776 1.00 70.44 293 THR A C 1
ATOM 2365 O O . THR A 1 293 ? 22.576 -23.180 11.526 1.00 70.44 293 THR A O 1
ATOM 2368 N N . SER A 1 294 ? 24.767 -23.050 11.062 1.00 72.00 294 SER A N 1
ATOM 2369 C CA . SER A 1 294 ? 25.168 -22.277 12.236 1.00 72.00 294 SER A CA 1
ATOM 2370 C C . SER A 1 294 ? 24.932 -20.766 12.102 1.00 72.00 294 SER A C 1
ATOM 2372 O O . SER A 1 294 ? 25.239 -20.029 13.037 1.00 72.00 294 SER A O 1
ATOM 2374 N N . CYS A 1 295 ? 24.451 -20.271 10.955 1.00 71.69 295 CYS A N 1
ATOM 2375 C CA . CYS A 1 295 ? 24.152 -18.853 10.794 1.00 71.69 295 CYS A CA 1
ATOM 2376 C C . CYS A 1 295 ? 22.923 -18.471 11.616 1.00 71.69 295 CYS A C 1
ATOM 2378 O O . CYS A 1 295 ? 21.841 -19.008 11.393 1.00 71.69 295 CYS A O 1
ATOM 2380 N N . TYR A 1 296 ? 23.054 -17.461 12.478 1.00 73.44 296 TYR A N 1
ATOM 2381 C CA . TYR A 1 296 ? 21.921 -16.894 13.223 1.00 73.44 296 TYR A CA 1
ATOM 2382 C C . TYR A 1 296 ? 20.835 -16.296 12.309 1.00 73.44 296 TYR A C 1
ATOM 2384 O O . TYR A 1 296 ? 19.713 -16.057 12.739 1.00 73.44 296 TYR A O 1
ATOM 2392 N N . CYS A 1 297 ? 21.180 -16.040 11.049 1.00 71.00 297 CYS A N 1
ATOM 2393 C CA . CYS A 1 297 ? 20.309 -15.500 10.024 1.00 71.00 297 CYS A CA 1
ATOM 2394 C C . CYS A 1 297 ? 19.400 -16.544 9.352 1.00 71.00 297 CYS A C 1
ATOM 2396 O O . CYS A 1 297 ? 18.466 -16.171 8.642 1.00 71.00 297 CYS A O 1
ATOM 2398 N N . LYS A 1 298 ? 19.685 -17.843 9.525 1.00 70.25 298 LYS A N 1
ATOM 2399 C CA . LYS A 1 298 ? 18.979 -18.923 8.829 1.00 70.25 298 LYS A CA 1
ATOM 2400 C C . LYS A 1 298 ? 17.619 -19.179 9.487 1.00 70.25 298 LYS A C 1
ATOM 2402 O O . LYS A 1 298 ? 17.546 -19.487 10.676 1.00 70.25 298 LYS A O 1
ATOM 2407 N N . CYS A 1 299 ? 16.542 -19.066 8.711 1.00 66.31 299 CYS A N 1
ATOM 2408 C CA . CYS A 1 299 ? 15.200 -19.468 9.137 1.00 66.31 299 CYS A CA 1
ATOM 2409 C C . CYS A 1 299 ? 15.064 -21.002 9.087 1.00 66.31 299 CYS A C 1
ATOM 2411 O O . CYS A 1 299 ? 15.923 -21.695 8.546 1.00 66.31 299 CYS A O 1
ATOM 2413 N N . LYS A 1 300 ? 13.978 -21.571 9.635 1.00 61.59 300 LYS A N 1
ATOM 2414 C CA . LYS A 1 300 ? 13.670 -23.003 9.442 1.00 61.59 300 LYS A CA 1
ATOM 2415 C C . LYS A 1 300 ? 13.455 -23.281 7.938 1.00 61.59 300 LYS A C 1
ATOM 2417 O O . LYS A 1 300 ? 12.368 -23.023 7.437 1.00 61.59 300 LYS A O 1
ATOM 2422 N N . GLY A 1 301 ? 14.480 -23.782 7.243 1.00 63.38 301 GLY A N 1
ATOM 2423 C CA . GLY A 1 301 ? 14.491 -24.030 5.791 1.00 63.38 301 GLY A CA 1
ATOM 2424 C C . GLY A 1 301 ? 15.770 -23.511 5.118 1.00 63.38 301 GLY A C 1
ATOM 2425 O O . GLY A 1 301 ? 16.781 -23.315 5.794 1.00 63.38 301 GLY A O 1
ATOM 2426 N N . ASP A 1 302 ? 15.719 -23.275 3.803 1.00 61.22 302 ASP A N 1
ATOM 2427 C CA . ASP A 1 302 ? 16.820 -22.680 3.014 1.00 61.22 302 ASP A CA 1
ATOM 2428 C C . ASP A 1 302 ? 16.717 -21.148 2.861 1.00 61.22 302 ASP A C 1
ATOM 2430 O O . ASP A 1 302 ? 17.545 -20.511 2.215 1.00 61.22 302 ASP A O 1
ATOM 2434 N N . THR A 1 303 ? 15.748 -20.521 3.531 1.00 58.75 303 THR A N 1
ATOM 2435 C CA . THR A 1 303 ? 15.554 -19.065 3.555 1.00 58.75 303 THR A CA 1
ATOM 2436 C C . THR A 1 303 ? 16.334 -18.376 4.679 1.00 58.75 303 THR A C 1
ATOM 2438 O O . THR A 1 303 ? 16.532 -18.916 5.771 1.00 58.75 303 THR A O 1
ATOM 2441 N N . CYS A 1 304 ? 16.763 -17.137 4.427 1.00 66.56 304 CYS A N 1
ATOM 2442 C CA . CYS A 1 304 ? 17.566 -16.333 5.347 1.00 66.56 304 CYS A CA 1
ATOM 2443 C C . CYS A 1 304 ? 16.931 -14.961 5.616 1.00 66.56 304 CYS A C 1
ATOM 2445 O O . CYS A 1 304 ? 16.514 -14.270 4.685 1.00 66.56 304 CYS A O 1
ATOM 2447 N N . LEU A 1 305 ? 16.928 -14.527 6.884 1.00 67.56 305 LEU A N 1
ATOM 2448 C CA . LEU A 1 305 ? 16.467 -13.197 7.312 1.00 67.56 305 LEU A CA 1
ATOM 2449 C C . LEU A 1 305 ? 17.216 -12.058 6.607 1.00 67.56 305 LEU A C 1
ATOM 2451 O O . LEU A 1 305 ? 16.665 -10.971 6.443 1.00 67.56 305 LEU A O 1
ATOM 2455 N N . CYS A 1 306 ? 18.450 -12.300 6.158 1.00 66.06 306 CYS A N 1
ATOM 2456 C CA . CYS A 1 306 ? 19.253 -11.294 5.472 1.00 66.06 306 CYS A CA 1
ATOM 2457 C C . CYS A 1 306 ? 18.654 -10.830 4.144 1.00 66.06 306 CYS A C 1
ATOM 2459 O O . CYS A 1 306 ? 18.874 -9.688 3.749 1.00 66.06 306 CYS A O 1
ATOM 2461 N N . ASN A 1 307 ? 17.869 -11.682 3.482 1.00 61.38 307 ASN A N 1
ATOM 2462 C CA . ASN A 1 307 ? 17.171 -11.315 2.251 1.00 61.38 307 ASN A CA 1
ATOM 2463 C C . ASN A 1 307 ? 15.898 -10.514 2.540 1.00 61.38 307 ASN A C 1
ATOM 2465 O O . ASN A 1 307 ? 15.547 -9.631 1.767 1.00 61.38 307 ASN A O 1
ATOM 2469 N N . ILE A 1 308 ? 15.266 -10.742 3.696 1.00 58.75 308 ILE A N 1
ATOM 2470 C CA . ILE A 1 308 ? 14.079 -9.995 4.134 1.00 58.75 308 ILE A CA 1
ATOM 2471 C C . ILE A 1 308 ? 14.450 -8.582 4.577 1.00 58.75 308 ILE A C 1
ATOM 2473 O O . ILE A 1 308 ? 13.804 -7.613 4.191 1.00 58.75 308 ILE A O 1
ATOM 2477 N N . HIS A 1 309 ? 15.518 -8.465 5.362 1.00 62.62 309 HIS A N 1
ATOM 2478 C CA . HIS A 1 309 ? 16.013 -7.178 5.840 1.00 62.62 309 HIS A CA 1
ATOM 2479 C C . HIS A 1 309 ? 16.947 -6.489 4.860 1.00 62.62 309 HIS A C 1
ATOM 2481 O O . HIS A 1 309 ? 17.383 -5.378 5.136 1.00 62.62 309 HIS A O 1
ATOM 2487 N N . LEU A 1 310 ? 17.269 -7.142 3.736 1.00 62.88 310 LEU A N 1
ATOM 2488 C CA . LEU A 1 310 ? 18.205 -6.614 2.753 1.00 62.88 310 LEU A CA 1
ATOM 2489 C C . LEU A 1 310 ? 19.572 -6.276 3.397 1.00 62.88 310 LEU A C 1
ATOM 2491 O O . LEU A 1 310 ? 20.328 -5.454 2.887 1.00 62.88 310 LEU A O 1
ATOM 2495 N N . GLU A 1 311 ? 19.924 -6.944 4.493 1.00 63.47 311 GLU A N 1
ATOM 2496 C CA . GLU A 1 311 ? 21.120 -6.704 5.298 1.00 63.47 311 GLU A CA 1
ATOM 2497 C C . GLU A 1 311 ? 21.642 -8.027 5.862 1.00 63.47 311 GLU A C 1
ATOM 2499 O O . GLU A 1 311 ? 20.894 -8.811 6.445 1.00 63.47 311 GLU A O 1
ATOM 2504 N N . CYS A 1 312 ? 22.947 -8.273 5.743 1.00 63.16 312 CYS A N 1
ATOM 2505 C CA . CYS A 1 312 ? 23.600 -9.427 6.349 1.00 63.16 312 CYS A CA 1
ATOM 2506 C C . CYS A 1 312 ? 24.736 -8.969 7.257 1.00 63.16 312 CYS A C 1
ATOM 2508 O O . CYS A 1 312 ? 25.676 -8.330 6.794 1.00 63.16 312 CYS A O 1
ATOM 2510 N N . LYS A 1 313 ? 24.675 -9.331 8.542 1.00 62.94 313 LYS A N 1
ATOM 2511 C CA . LYS A 1 313 ? 25.753 -9.077 9.512 1.00 62.94 313 LYS A CA 1
ATOM 2512 C C . LYS A 1 313 ? 26.541 -10.360 9.822 1.00 62.94 313 LYS A C 1
ATOM 2514 O O . LYS A 1 313 ? 27.052 -10.524 10.928 1.00 62.94 313 LYS A O 1
ATOM 2519 N N . CYS A 1 314 ? 26.522 -11.350 8.932 1.00 63.19 314 CYS A N 1
ATOM 2520 C CA . CYS A 1 314 ? 27.146 -12.651 9.166 1.00 63.19 314 CYS A CA 1
ATOM 2521 C C . CYS A 1 314 ? 28.601 -12.628 8.704 1.00 63.19 314 CYS A C 1
ATOM 2523 O O . CYS A 1 314 ? 28.906 -12.087 7.646 1.00 63.19 314 CYS A O 1
ATOM 2525 N N . GLU A 1 315 ? 29.495 -13.244 9.482 1.00 58.91 315 GLU A N 1
ATOM 2526 C CA . GLU A 1 315 ? 30.936 -13.271 9.175 1.00 58.91 315 GLU A CA 1
ATOM 2527 C C . GLU A 1 315 ? 31.249 -13.987 7.853 1.00 58.91 315 GLU A C 1
ATOM 2529 O O . GLU A 1 315 ? 32.182 -13.617 7.145 1.00 58.91 315 GLU A O 1
ATOM 2534 N N . LYS A 1 316 ? 30.449 -14.999 7.495 1.00 60.12 316 LYS A N 1
ATOM 2535 C CA . LYS A 1 316 ? 30.440 -15.597 6.156 1.00 60.12 316 LYS A CA 1
ATOM 2536 C C . LYS A 1 316 ? 29.297 -14.951 5.379 1.00 60.12 316 LYS A C 1
ATOM 2538 O O . LYS A 1 316 ? 28.149 -15.091 5.796 1.00 60.12 316 LYS A O 1
ATOM 2543 N N . GLN A 1 317 ? 29.618 -14.230 4.302 1.00 59.31 317 GLN A N 1
ATOM 2544 C CA . GLN A 1 317 ? 28.634 -13.524 3.477 1.00 59.31 317 GLN A CA 1
ATOM 2545 C C . GLN A 1 317 ? 27.515 -14.479 3.047 1.00 59.31 317 GLN A C 1
ATOM 2547 O O . GLN A 1 317 ? 27.760 -15.514 2.434 1.00 59.31 317 GLN A O 1
ATOM 2552 N N . CYS A 1 318 ? 26.287 -14.128 3.417 1.00 62.50 318 CYS A N 1
ATOM 2553 C CA . CYS A 1 318 ? 25.088 -14.912 3.136 1.00 62.50 318 CYS A CA 1
ATOM 2554 C C . CYS A 1 318 ? 24.539 -14.679 1.724 1.00 62.50 318 CYS A C 1
ATOM 2556 O O . CYS A 1 318 ? 23.753 -15.474 1.223 1.00 62.50 318 CYS A O 1
ATOM 2558 N N . PHE A 1 319 ? 24.924 -13.588 1.073 1.00 65.62 319 PHE A N 1
ATOM 2559 C CA . PHE A 1 319 ? 24.419 -13.294 -0.257 1.00 65.62 319 PHE A CA 1
ATOM 2560 C C . PHE A 1 319 ? 25.162 -14.124 -1.301 1.00 65.62 319 PHE A C 1
ATOM 2562 O O . PHE A 1 319 ? 26.391 -14.083 -1.373 1.00 65.62 319 PHE A O 1
ATOM 2569 N N . THR A 1 320 ? 24.408 -14.856 -2.116 1.00 66.00 320 THR A N 1
ATOM 2570 C CA . THR A 1 320 ? 24.924 -15.410 -3.366 1.00 66.00 320 THR A CA 1
ATOM 2571 C C . THR A 1 320 ? 24.791 -14.323 -4.425 1.00 66.00 320 THR A C 1
ATOM 2573 O O . THR A 1 320 ? 23.716 -13.740 -4.569 1.00 66.00 320 THR A O 1
ATOM 2576 N N . TYR A 1 321 ? 25.873 -14.005 -5.132 1.00 69.19 321 TYR A N 1
ATOM 2577 C CA . TYR A 1 321 ? 25.774 -13.141 -6.306 1.00 69.19 321 TYR A CA 1
ATOM 2578 C C . TYR A 1 321 ? 25.008 -13.894 -7.391 1.00 69.19 321 TYR A C 1
ATOM 2580 O O . TYR A 1 321 ? 25.342 -15.041 -7.681 1.00 69.19 321 TYR A O 1
ATOM 2588 N N . GLY A 1 322 ? 23.971 -13.261 -7.931 1.00 61.31 322 GLY A N 1
ATOM 2589 C CA . GLY A 1 322 ? 23.173 -13.827 -9.011 1.00 61.31 322 GLY A CA 1
ATOM 2590 C C . GLY A 1 322 ? 23.894 -13.703 -10.347 1.00 61.31 322 GLY A C 1
ATOM 2591 O O . GLY A 1 322 ? 24.613 -12.731 -10.587 1.00 61.31 322 GLY A O 1
ATOM 2592 N N . GLU A 1 323 ? 23.681 -14.684 -11.217 1.00 64.75 323 GLU A N 1
ATOM 2593 C CA . GLU A 1 323 ? 24.132 -14.641 -12.607 1.00 64.75 323 GLU A CA 1
ATOM 2594 C C . GLU A 1 323 ? 23.120 -13.867 -13.470 1.00 64.75 323 GLU A C 1
ATOM 2596 O O . GLU A 1 323 ? 21.907 -13.910 -13.229 1.00 64.75 323 GLU A O 1
ATOM 2601 N N . ILE A 1 324 ? 23.633 -13.121 -14.455 1.00 70.38 324 ILE A N 1
ATOM 2602 C CA . ILE A 1 324 ? 22.824 -12.475 -15.493 1.00 70.38 324 ILE A CA 1
ATOM 2603 C C . ILE A 1 324 ? 22.974 -13.285 -16.770 1.00 70.38 324 ILE A C 1
ATOM 2605 O O . ILE A 1 324 ? 24.049 -13.308 -17.369 1.00 70.38 324 ILE A O 1
ATOM 2609 N N . ASP A 1 325 ? 21.874 -13.889 -17.192 1.00 63.16 325 ASP A N 1
ATOM 2610 C CA . ASP A 1 325 ? 21.761 -14.593 -18.455 1.00 63.16 325 ASP A CA 1
ATOM 2611 C C . ASP A 1 325 ? 21.180 -13.648 -19.498 1.00 63.16 325 ASP A C 1
ATOM 2613 O O . ASP A 1 325 ? 20.121 -13.046 -19.320 1.00 63.16 325 ASP A O 1
ATOM 2617 N N . ILE A 1 326 ? 21.877 -13.499 -20.617 1.00 65.81 326 ILE A N 1
ATOM 2618 C CA . ILE A 1 326 ? 21.361 -12.732 -21.744 1.00 65.81 326 ILE A CA 1
ATOM 2619 C C . ILE A 1 326 ? 21.057 -13.708 -22.866 1.00 65.81 326 ILE A C 1
ATOM 2621 O O . ILE A 1 326 ? 21.965 -14.267 -23.480 1.00 65.81 326 ILE A O 1
ATOM 2625 N N . GLU A 1 327 ? 19.769 -13.913 -23.111 1.00 58.34 327 GLU A N 1
ATOM 2626 C CA . GLU A 1 327 ? 19.269 -14.841 -24.113 1.00 58.34 327 GLU A CA 1
ATOM 2627 C C . GLU A 1 327 ? 18.897 -14.068 -25.379 1.00 58.34 327 GLU A C 1
ATOM 2629 O O . GLU A 1 327 ? 17.910 -13.330 -25.426 1.00 58.34 327 GLU A O 1
ATOM 2634 N N . A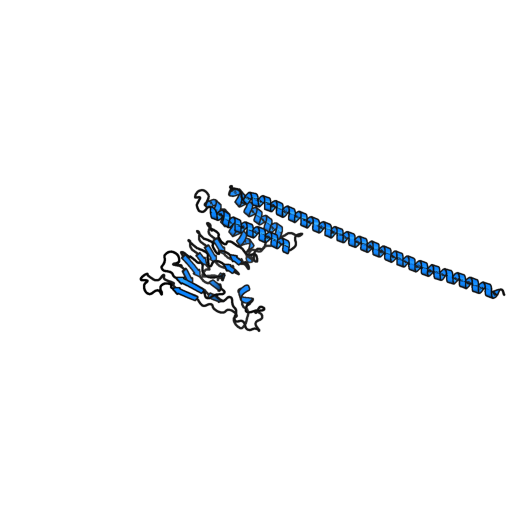SP A 1 328 ? 19.706 -14.235 -26.424 1.00 57.38 328 ASP A N 1
ATOM 2635 C CA . ASP A 1 328 ? 19.411 -13.706 -27.750 1.00 57.38 328 ASP A CA 1
ATOM 2636 C C . ASP A 1 328 ? 18.635 -14.761 -28.569 1.00 57.38 328 ASP A C 1
ATOM 2638 O O . ASP A 1 328 ? 19.188 -15.789 -28.981 1.00 57.38 328 ASP A O 1
ATOM 2642 N N . ASP A 1 329 ? 17.371 -14.478 -28.908 1.00 52.81 329 ASP A N 1
ATOM 2643 C CA . ASP A 1 329 ? 16.550 -15.314 -29.812 1.00 52.81 329 ASP A CA 1
ATOM 2644 C C . ASP A 1 329 ? 17.107 -15.344 -31.257 1.00 52.81 329 ASP A C 1
ATOM 2646 O O . ASP A 1 329 ? 16.594 -16.036 -32.142 1.00 52.81 329 ASP A O 1
ATOM 2650 N N . THR A 1 330 ? 18.173 -14.586 -31.539 1.00 48.31 330 THR A N 1
ATOM 2651 C CA . THR A 1 330 ? 18.861 -14.547 -32.839 1.00 48.31 330 THR A CA 1
ATOM 2652 C C . THR A 1 330 ? 19.689 -15.799 -33.133 1.00 48.31 330 THR A C 1
ATOM 2654 O O . THR A 1 330 ? 20.178 -15.941 -34.252 1.00 48.31 330 THR A O 1
ATOM 2657 N N . SER A 1 331 ? 19.787 -16.749 -32.199 1.00 42.97 331 SER A N 1
ATOM 2658 C CA . SER A 1 331 ? 20.441 -18.053 -32.393 1.00 42.97 331 SER A CA 1
ATOM 2659 C C . SER A 1 331 ? 19.677 -19.025 -33.320 1.00 42.97 331 SER A C 1
ATOM 2661 O O . SER A 1 331 ? 20.050 -20.190 -33.454 1.00 42.97 331 SER A O 1
ATOM 2663 N N . SER A 1 332 ? 18.657 -18.549 -34.046 1.00 41.06 332 SER A N 1
ATOM 2664 C CA . SER A 1 332 ? 18.150 -19.214 -35.255 1.00 41.06 332 SER A CA 1
ATOM 2665 C C . SER A 1 332 ? 19.011 -18.845 -36.479 1.00 41.06 332 SER A C 1
ATOM 2667 O O . SER A 1 332 ? 19.242 -17.658 -36.717 1.00 41.06 332 SER A O 1
ATOM 2669 N N . PRO A 1 333 ? 19.443 -19.810 -37.318 1.00 40.66 333 PRO A N 1
ATOM 2670 C CA . PRO A 1 333 ? 20.521 -19.649 -38.312 1.00 40.66 333 PRO A CA 1
ATOM 2671 C C . PRO A 1 333 ? 20.221 -18.722 -39.514 1.00 40.66 333 PRO A C 1
ATOM 2673 O O . PRO A 1 333 ? 20.917 -18.782 -40.525 1.00 40.66 333 PRO A O 1
ATOM 2676 N N . SER A 1 334 ? 19.203 -17.859 -39.447 1.00 40.59 334 SER A N 1
ATOM 2677 C CA . SER A 1 334 ? 18.745 -17.039 -40.576 1.00 40.59 334 SER A CA 1
ATOM 2678 C C . SER A 1 334 ? 18.421 -15.569 -40.258 1.00 40.59 334 SER A C 1
ATOM 2680 O O . SER A 1 334 ? 17.798 -14.907 -41.086 1.00 40.59 334 SER A O 1
ATOM 2682 N N . SER A 1 335 ? 18.814 -15.017 -39.104 1.00 40.66 335 SER A N 1
ATOM 2683 C CA . SER A 1 335 ? 18.543 -13.604 -38.774 1.00 40.66 335 SER A CA 1
ATOM 2684 C C . SER A 1 335 ? 19.718 -12.676 -39.123 1.00 40.66 335 SER A C 1
ATOM 2686 O O . SER A 1 335 ? 20.729 -12.650 -38.432 1.00 40.66 335 SER A O 1
ATOM 2688 N N . THR A 1 336 ? 19.569 -11.861 -40.172 1.00 38.38 336 THR A N 1
ATOM 2689 C CA . THR A 1 336 ? 20.506 -10.796 -40.599 1.00 38.38 336 THR A CA 1
ATOM 269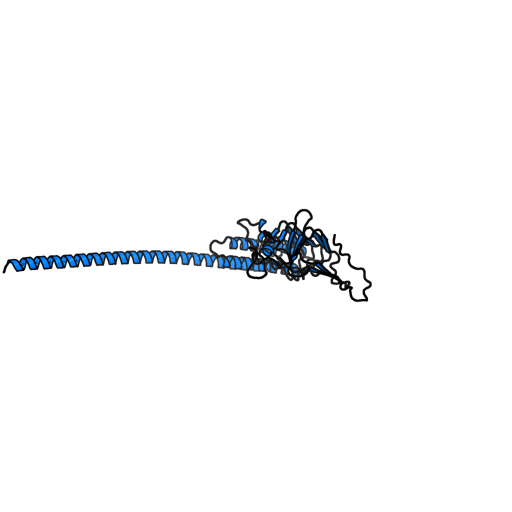0 C C . THR A 1 336 ? 20.159 -9.402 -40.049 1.00 38.38 336 THR A C 1
ATOM 2692 O O . THR A 1 336 ? 20.419 -8.391 -40.700 1.00 38.38 336 THR A O 1
ATOM 2695 N N . LYS A 1 337 ? 19.569 -9.293 -38.853 1.00 41.88 337 LYS A N 1
ATOM 2696 C CA . LYS A 1 337 ? 19.259 -7.983 -38.248 1.00 41.88 337 LYS A CA 1
ATOM 2697 C C . LYS A 1 337 ? 20.224 -7.641 -37.114 1.00 41.88 337 LYS A C 1
ATOM 2699 O O . LYS A 1 337 ? 20.536 -8.496 -36.296 1.00 41.88 337 LYS A O 1
ATOM 2704 N N . GLN A 1 338 ? 20.694 -6.389 -37.123 1.00 41.19 338 GLN A N 1
ATOM 2705 C CA . GLN A 1 338 ? 21.612 -5.798 -36.144 1.00 41.19 338 GLN A CA 1
ATOM 2706 C C . GLN A 1 338 ? 21.186 -6.122 -34.708 1.00 41.19 338 GLN A C 1
ATOM 2708 O O . GLN A 1 338 ? 20.029 -5.917 -34.340 1.00 41.19 338 GLN A O 1
ATOM 2713 N N . ASN A 1 339 ? 22.143 -6.606 -33.916 1.00 38.28 339 ASN A N 1
ATOM 2714 C CA . ASN A 1 339 ? 21.958 -6.874 -32.496 1.00 38.28 339 ASN A CA 1
ATOM 2715 C C . ASN A 1 339 ? 21.641 -5.561 -31.756 1.00 38.28 339 ASN A C 1
ATOM 2717 O O . ASN A 1 339 ? 22.381 -4.591 -31.939 1.00 38.28 339 ASN A O 1
ATOM 2721 N N . PRO A 1 340 ? 20.595 -5.504 -30.912 1.00 42.56 340 PRO A N 1
ATOM 2722 C CA . PRO A 1 340 ? 20.422 -4.391 -29.987 1.00 42.56 340 PRO A CA 1
ATOM 2723 C C . PRO A 1 340 ? 21.615 -4.352 -29.020 1.00 42.56 340 PRO A C 1
ATOM 2725 O O . PRO A 1 340 ? 21.954 -5.363 -28.396 1.00 42.56 340 PRO A O 1
ATOM 2728 N N . THR A 1 341 ? 22.278 -3.199 -28.942 1.00 35.31 341 THR A N 1
ATOM 2729 C CA . THR A 1 341 ? 23.450 -2.965 -28.093 1.00 35.31 341 THR A CA 1
ATOM 2730 C C . THR A 1 341 ? 23.030 -3.010 -26.625 1.00 35.31 341 THR A C 1
ATOM 2732 O O . THR A 1 341 ? 22.203 -2.211 -26.197 1.00 35.31 341 THR A O 1
ATOM 2735 N N . LEU A 1 342 ? 23.585 -3.951 -25.862 1.00 38.91 342 LEU A N 1
ATOM 2736 C CA . LEU A 1 342 ? 23.553 -3.924 -24.402 1.00 38.91 342 LEU A CA 1
ATOM 2737 C C . LEU A 1 342 ? 24.958 -3.516 -23.963 1.00 38.91 342 LEU A C 1
ATOM 2739 O O . LEU A 1 342 ? 25.889 -4.311 -24.090 1.00 38.91 342 LEU A O 1
ATOM 2743 N N . ASP A 1 343 ? 25.106 -2.282 -23.495 1.00 35.59 343 ASP A N 1
ATOM 2744 C CA . ASP A 1 343 ? 26.364 -1.808 -22.928 1.00 35.59 343 ASP A CA 1
ATOM 2745 C C . ASP A 1 343 ? 26.384 -2.168 -21.440 1.00 35.59 343 ASP A C 1
ATOM 2747 O O . ASP A 1 343 ? 25.749 -1.516 -20.612 1.00 35.59 343 ASP A O 1
ATOM 2751 N N . ILE A 1 344 ? 27.098 -3.245 -21.110 1.00 35.59 344 ILE A N 1
ATOM 2752 C CA . ILE A 1 344 ? 27.476 -3.574 -19.733 1.00 35.59 344 ILE A CA 1
ATOM 2753 C C . ILE A 1 344 ? 28.803 -2.849 -19.484 1.00 35.59 344 ILE A C 1
ATOM 2755 O O . ILE A 1 344 ? 29.831 -3.265 -20.022 1.00 35.59 344 ILE A O 1
ATOM 2759 N N . LEU A 1 345 ? 28.766 -1.737 -18.744 1.00 30.61 345 LEU A N 1
ATOM 2760 C CA . LEU A 1 345 ? 29.941 -0.917 -18.406 1.00 30.61 345 LEU A CA 1
ATOM 2761 C C . LEU A 1 345 ? 30.347 -1.067 -16.942 1.00 30.61 345 LEU A C 1
ATOM 2763 O O . LEU A 1 345 ? 29.457 -0.931 -16.068 1.00 30.61 345 LEU A O 1
#

Secondary structure (DSSP, 8-state):
--HHHHHHHHHHHHHHHHHHHHHHHHHHHHHHHHHHHHHHHHHHHHHHHHHHHHHHHHHHHHHHHHHHHHHHHHHHT-S-HHHHHHHHHHHHHHHHHHHT-SSS-HHHHHHHHHHHHHHHHHHHHHHHTTTT-TTTHHHHHHHHHHHHHHHHHHH-GGG--TTS---TTS-EE--S-EE-S-EEEES-EEEEEEE-TT-EE-S-EEEES-EEEEEE-TT-EEEEEEEE--SSS-EEEEESSS-SEEEEEEEESEEEEESS-EEEEE-SSTT---TTEEEES-EEEESS----TT-TTB-SSS-BHHHHTT----SS--PPBPPEEEEEGGGSTT--SPPPP--B-

Organism: NCBI:txid1382